Protein AF-A0A971XJY1-F1 (afdb_monomer_lite)

Sequence (310 aa):
MDKIIRFISSYRATILLLLIYAAGLATATFVEKRMGTEAAKMLIYYSPLFLFLQLLMVLNFLIILVRNNYLKRGKWALISVHAALIVILAGAMTTYLFGKEGQVHIREGEMSDQMVMHTSRGTRAETLPFRLELIDFRLNRYPGSQSPSSYESDLRVHVDGEVREAMIFMNNVLDVKGYRFFQASYDQDELGTILSVNKDVAGRTITYSGYLLLMIGFLLMFITPGSRFRKLIRQLRETRADAQKIAAVLVLTVLPLYSVAQQMGGLSVIEAVQQNRIPEAHAARFGALPVQFRGRMMPMNTFSSEILRK

Foldseek 3Di:
DVVVLVCLLDVVVLVVLVVVLVVLVVVLVVCCVPPNNQRSCPPGVPDPVNVVSVVSNLVNVVSNCVVVVCVVVVVQLVCLQVVLVVLLVVLVVLCVVPKFKFKDKAFAQDKDQWTWGQDPVGIDIDGHQKIKHFHAKDFDDAPQFPHTPWIKTWIWIGHPNDTDIDMAIVPGWDADPQKIWHFDDADPVRRMTMIIIMRRPRSVVSNVVSVVSNVVSVVVLVVDPPRVVVVVVVVVVVVVVVVVVVVVVVCVVCVVVVVVVVVVDDDDVVVVCVVPPDPPVVVVVQQQDWDADPRHTDGVVVVVVVVVVD

Radius of gyration: 29.5 Å; chains: 1; bounding box: 67×43×90 Å

Secondary structure (DSSP, 8-state):
-HHHHHHHTSHHHHHHHHHHHHHHHHHHHHHHHHH-HHHHIIIIIT-HHHHHHHHHHHHHHHHHHHHTTTTTTT-HHHHHHHHHHHHHHHHHHHHHHH-EEEEEEEEBT-EEEEEEEEETTEEEEEEEEEEEEEEEEEEEE-TTSS-EEEEEEEEEEEETTEEEEEEEBTTB-EEETTEEEEEEEE-TTSSEEEEEEEE-HHHHHHHHHHHHHHHHHHHHHHHSTT-HHHHHHHHHHHHHHHHHHHHHHHHHHHHHHHHHHTTS---SHHHHHHHTPPPHHHHHHHHTSEEEETTEEEEHHHHHHHHHT-

Structure (mmCIF, N/CA/C/O backbone):
data_AF-A0A971XJY1-F1
#
_entry.id   AF-A0A971XJY1-F1
#
loop_
_atom_site.group_PDB
_atom_site.id
_atom_site.type_symbol
_atom_site.label_atom_id
_atom_site.label_alt_id
_atom_site.label_comp_id
_atom_site.label_asym_id
_atom_site.label_entity_id
_atom_site.label_seq_id
_atom_site.pdbx_PDB_ins_code
_atom_site.Cartn_x
_atom_site.Cartn_y
_atom_site.Cartn_z
_atom_site.occupancy
_atom_site.B_iso_or_equiv
_atom_site.auth_seq_id
_atom_site.auth_comp_id
_atom_site.auth_asym_id
_atom_site.auth_atom_id
_atom_site.pdbx_PDB_model_num
ATOM 1 N N . MET A 1 1 ? -33.051 -23.505 9.310 1.00 59.62 1 MET A N 1
ATOM 2 C CA . MET A 1 1 ? -32.464 -22.263 8.751 1.00 59.62 1 MET A CA 1
ATOM 3 C C . MET A 1 1 ? -32.215 -21.188 9.810 1.00 59.62 1 MET A C 1
ATOM 5 O O . MET A 1 1 ? -31.123 -20.631 9.830 1.00 59.62 1 MET A O 1
ATOM 9 N N . ASP A 1 2 ? -33.134 -20.956 10.751 1.00 75.00 2 ASP A N 1
ATOM 10 C CA . ASP A 1 2 ? -33.030 -19.845 11.719 1.00 75.00 2 ASP A CA 1
ATOM 11 C C . ASP A 1 2 ? -31.792 -19.848 12.621 1.00 75.00 2 ASP A C 1
ATOM 13 O O . ASP A 1 2 ? -31.239 -18.788 12.911 1.00 75.00 2 ASP A O 1
ATOM 17 N N . LYS A 1 3 ? -31.314 -21.022 13.057 1.00 78.38 3 LYS A N 1
ATOM 18 C CA . LYS A 1 3 ? -30.099 -21.121 13.888 1.00 78.38 3 LYS A CA 1
ATOM 19 C C . LYS A 1 3 ? -28.839 -20.688 13.131 1.00 78.38 3 LYS A C 1
ATOM 21 O O . LYS A 1 3 ? -28.009 -19.986 13.701 1.00 78.38 3 LYS A O 1
ATOM 26 N N . ILE A 1 4 ? -28.727 -21.054 11.852 1.00 76.12 4 ILE A N 1
ATOM 27 C CA . ILE A 1 4 ? -27.577 -20.716 10.999 1.00 76.12 4 ILE A CA 1
ATOM 28 C C . ILE A 1 4 ? -27.573 -19.214 10.712 1.00 76.12 4 ILE A C 1
ATOM 30 O O . ILE A 1 4 ? -26.569 -18.547 10.941 1.00 76.12 4 ILE A O 1
ATOM 34 N N . ILE A 1 5 ? -28.721 -18.655 10.321 1.00 76.31 5 ILE A N 1
ATOM 35 C CA . ILE A 1 5 ? -28.864 -17.212 10.079 1.00 76.31 5 ILE A CA 1
ATOM 36 C C . ILE A 1 5 ? -28.587 -16.419 11.366 1.00 76.31 5 ILE A C 1
ATOM 38 O O . ILE A 1 5 ? -27.890 -15.403 11.336 1.00 76.31 5 ILE A O 1
ATOM 42 N N . ARG A 1 6 ? -29.059 -16.894 12.528 1.00 80.88 6 ARG A N 1
ATOM 43 C CA . ARG A 1 6 ? -28.748 -16.277 13.830 1.00 80.88 6 ARG A CA 1
ATOM 44 C C . ARG A 1 6 ? -27.264 -16.335 14.179 1.00 80.88 6 ARG A C 1
ATOM 46 O O . ARG A 1 6 ? -26.766 -15.367 14.746 1.00 80.88 6 ARG A O 1
ATOM 53 N N . PHE A 1 7 ? -26.577 -17.431 13.863 1.00 82.44 7 PHE A N 1
ATOM 54 C CA . PHE A 1 7 ? -25.142 -17.562 14.105 1.00 82.44 7 PHE A CA 1
ATOM 55 C C . PHE A 1 7 ? -24.340 -16.625 13.197 1.00 82.44 7 PHE A C 1
ATOM 57 O O . PHE A 1 7 ? -23.565 -15.817 13.707 1.00 82.44 7 PHE A O 1
ATOM 64 N N . ILE A 1 8 ? -24.601 -16.654 11.885 1.00 80.94 8 ILE A N 1
ATOM 65 C CA . ILE A 1 8 ? -23.938 -15.805 10.880 1.00 80.94 8 ILE A CA 1
ATOM 66 C C . ILE A 1 8 ? -24.159 -14.315 11.167 1.00 80.94 8 ILE A C 1
ATOM 68 O O . ILE A 1 8 ? -23.296 -13.506 10.863 1.00 80.94 8 ILE A O 1
ATOM 72 N N . SER A 1 9 ? -25.269 -13.936 11.803 1.00 83.81 9 SER A N 1
ATOM 73 C CA . SER A 1 9 ? -25.575 -12.546 12.180 1.00 83.81 9 SER A CA 1
ATOM 74 C C . SER A 1 9 ? -25.166 -12.166 13.611 1.00 83.81 9 SER A C 1
ATOM 76 O O . SER A 1 9 ? -25.699 -11.208 14.176 1.00 83.81 9 SER A O 1
ATOM 78 N N . SER A 1 10 ? -24.252 -12.921 14.228 1.00 90.19 10 SER A N 1
ATOM 79 C CA . SER A 1 10 ? -23.791 -12.686 15.601 1.00 90.19 10 SER A CA 1
ATOM 80 C C . SER A 1 10 ? -22.387 -12.077 15.663 1.00 90.19 10 SER A C 1
ATOM 82 O O . SER A 1 10 ? -21.540 -12.344 14.813 1.00 90.19 10 SER A O 1
ATOM 84 N N . TYR A 1 11 ? -22.101 -11.338 16.742 1.00 90.25 11 TYR A N 1
ATOM 85 C CA . TYR A 1 11 ? -20.746 -10.847 17.036 1.00 90.25 11 TYR A CA 1
ATOM 86 C C . TYR A 1 11 ? -19.740 -11.976 17.303 1.00 90.25 11 TYR A C 1
ATOM 88 O O . TYR A 1 11 ? -18.545 -11.796 17.098 1.00 90.25 11 TYR A O 1
ATOM 96 N N . ARG A 1 12 ? -20.210 -13.154 17.745 1.00 92.62 12 ARG A N 1
ATOM 97 C CA . ARG A 1 12 ? -19.353 -14.340 17.915 1.00 92.62 12 ARG A CA 1
ATOM 98 C C . ARG A 1 12 ? -18.824 -14.818 16.565 1.00 92.62 12 ARG A C 1
ATOM 100 O O . ARG A 1 12 ? -17.636 -15.096 16.451 1.00 92.62 12 ARG A O 1
ATOM 107 N N . ALA A 1 13 ? -19.686 -14.846 15.546 1.00 93.56 13 ALA A N 1
ATOM 108 C CA . ALA A 1 13 ? -19.265 -15.134 14.181 1.00 93.56 13 ALA A CA 1
ATOM 109 C C . ALA A 1 13 ? -18.298 -14.067 13.655 1.00 93.56 13 ALA A C 1
ATOM 111 O O . ALA A 1 13 ? -17.301 -14.428 13.044 1.00 93.56 13 ALA A O 1
ATOM 112 N N . THR A 1 14 ? -18.518 -12.781 13.958 1.00 93.62 14 THR A N 1
ATOM 113 C CA . THR A 1 14 ? -17.567 -11.714 13.598 1.00 93.62 14 THR A CA 1
ATOM 114 C C . THR A 1 14 ? -16.169 -11.983 14.159 1.00 93.62 14 THR A C 1
ATOM 116 O O . THR A 1 14 ? -15.198 -11.947 13.412 1.00 93.62 14 THR A O 1
ATOM 119 N N . ILE A 1 15 ? -16.055 -12.294 15.456 1.00 95.44 15 ILE A N 1
ATOM 120 C CA . ILE A 1 15 ? -14.761 -12.585 16.097 1.00 95.44 15 ILE A CA 1
ATOM 121 C C . ILE A 1 15 ? -14.104 -13.813 15.462 1.00 95.44 15 ILE A C 1
ATOM 123 O O . ILE A 1 15 ? -12.917 -13.775 15.156 1.00 95.44 15 ILE A O 1
ATOM 127 N N . LEU A 1 16 ? -14.870 -14.882 15.226 1.00 96.38 16 LEU A N 1
ATOM 128 C CA . LEU A 1 16 ? -14.355 -16.090 14.587 1.00 96.38 16 LEU A CA 1
ATOM 129 C C . LEU A 1 16 ? -13.802 -15.796 13.184 1.00 96.38 16 LEU A C 1
ATOM 131 O O . LEU A 1 16 ? -12.677 -16.182 12.881 1.00 96.38 16 LEU A O 1
ATOM 135 N N . LEU A 1 17 ? -14.566 -15.083 12.350 1.00 95.94 17 LEU A N 1
ATOM 136 C CA . LEU A 1 17 ? -14.138 -14.708 11.000 1.00 95.94 17 LEU A CA 1
ATOM 137 C C . LEU A 1 17 ? -12.877 -13.834 11.033 1.00 95.94 17 LEU A C 1
ATOM 139 O O . LEU A 1 17 ? -11.962 -14.071 10.251 1.00 95.94 17 LEU A O 1
ATOM 143 N N . LEU A 1 18 ? -12.792 -12.881 11.968 1.00 95.88 18 LEU A N 1
ATOM 144 C CA . LEU A 1 18 ? -11.608 -12.034 12.147 1.00 95.88 18 LEU A CA 1
ATOM 145 C C . LEU A 1 18 ? -10.371 -12.832 12.573 1.00 95.88 18 LEU A C 1
ATOM 147 O O . LEU A 1 18 ? -9.282 -12.551 12.084 1.00 95.88 18 LEU A O 1
ATOM 151 N N . LEU A 1 19 ? -10.519 -13.830 13.450 1.00 97.75 19 LEU A N 1
ATOM 152 C CA . LEU A 1 19 ? -9.407 -14.695 13.857 1.00 97.75 19 LEU A CA 1
ATOM 153 C C . LEU A 1 19 ? -8.903 -15.553 12.693 1.00 97.75 19 LEU A C 1
ATOM 155 O O . LEU A 1 19 ? -7.695 -15.654 12.492 1.00 97.75 19 LEU A O 1
ATOM 159 N N . ILE A 1 20 ? -9.815 -16.120 11.898 1.00 97.56 20 ILE A N 1
ATOM 160 C CA . ILE A 1 20 ? -9.455 -16.874 10.689 1.00 97.56 20 ILE A CA 1
ATOM 161 C C . ILE A 1 20 ? -8.757 -15.948 9.684 1.00 97.56 20 ILE A C 1
ATOM 163 O O . ILE A 1 20 ? -7.734 -16.318 9.111 1.00 97.56 20 ILE A O 1
ATOM 167 N N . TYR A 1 21 ? -9.266 -14.727 9.507 1.00 96.44 21 TYR A N 1
ATOM 168 C CA . TYR A 1 21 ? -8.669 -13.735 8.616 1.00 96.44 21 TYR A CA 1
ATOM 169 C C . TYR A 1 21 ? -7.258 -13.339 9.066 1.00 96.44 21 TYR A C 1
ATOM 171 O O . TYR A 1 21 ? -6.329 -13.352 8.261 1.00 96.44 21 TYR A O 1
ATOM 179 N N . ALA A 1 22 ? -7.071 -13.063 10.360 1.00 97.50 22 ALA A N 1
ATOM 180 C CA . ALA A 1 22 ? -5.770 -12.744 10.941 1.00 97.50 22 ALA A CA 1
ATOM 181 C C . ALA A 1 22 ? -4.772 -13.905 10.806 1.00 97.50 22 ALA A C 1
ATOM 183 O O . ALA A 1 22 ? -3.613 -13.671 10.470 1.00 97.50 22 ALA A O 1
ATOM 184 N N . ALA A 1 23 ? -5.217 -15.151 11.008 1.00 97.38 23 ALA A N 1
ATOM 185 C CA . ALA A 1 23 ? -4.389 -16.331 10.776 1.00 97.38 23 ALA A CA 1
ATOM 186 C C . ALA A 1 23 ? -3.963 -16.436 9.302 1.00 97.38 23 ALA A C 1
ATOM 188 O O . ALA A 1 23 ? -2.783 -16.632 9.029 1.00 97.38 23 ALA A O 1
ATOM 189 N N . GLY A 1 24 ? -4.889 -16.216 8.361 1.00 96.44 24 GLY A N 1
ATOM 190 C CA . GLY A 1 24 ? -4.589 -16.191 6.928 1.00 96.44 24 GLY A CA 1
ATOM 191 C C . GLY A 1 24 ? -3.565 -15.117 6.547 1.00 96.44 24 GLY A C 1
ATOM 192 O O . GLY A 1 24 ? -2.620 -15.409 5.818 1.00 96.44 24 GLY A O 1
ATOM 193 N N . LEU A 1 25 ? -3.696 -13.900 7.091 1.00 96.25 25 LEU A N 1
ATOM 194 C CA . LEU A 1 25 ? -2.713 -12.826 6.899 1.00 96.25 25 LEU A CA 1
ATOM 195 C C . LEU A 1 25 ? -1.340 -13.191 7.473 1.00 96.25 25 LEU A C 1
ATOM 197 O O . LEU A 1 25 ? -0.328 -12.989 6.807 1.00 96.25 25 LEU A O 1
ATOM 201 N N . ALA A 1 26 ? -1.294 -13.770 8.676 1.00 96.75 26 ALA A N 1
ATOM 202 C CA . ALA A 1 26 ? -0.041 -14.216 9.276 1.00 96.75 26 ALA A CA 1
ATOM 203 C C . ALA A 1 26 ? 0.638 -15.285 8.407 1.00 96.75 26 ALA A C 1
ATOM 205 O O . ALA A 1 26 ? 1.834 -15.190 8.130 1.00 96.75 26 ALA A O 1
ATOM 206 N N . THR A 1 27 ? -0.122 -16.270 7.915 1.00 96.25 27 THR A N 1
ATOM 207 C CA . THR A 1 27 ? 0.387 -17.266 6.963 1.00 96.25 27 THR A CA 1
ATOM 208 C C . THR A 1 27 ? 0.904 -16.602 5.687 1.00 96.25 27 THR A C 1
ATOM 210 O O . THR A 1 27 ? 1.982 -16.973 5.224 1.00 96.25 27 THR A O 1
ATOM 213 N N . ALA A 1 28 ? 0.211 -15.589 5.157 1.00 95.44 28 ALA A N 1
ATOM 214 C CA . ALA A 1 28 ? 0.653 -14.850 3.973 1.00 95.44 28 ALA A CA 1
ATOM 215 C C . ALA A 1 28 ? 2.010 -14.183 4.182 1.00 95.44 28 ALA A C 1
ATOM 217 O O . ALA A 1 28 ? 2.881 -14.316 3.328 1.00 95.44 28 ALA A O 1
ATOM 218 N N . THR A 1 29 ? 2.240 -13.571 5.345 1.00 96.25 29 THR A N 1
ATOM 219 C CA . THR A 1 29 ? 3.543 -12.989 5.695 1.00 96.25 29 THR A CA 1
ATOM 220 C C . THR A 1 29 ? 4.661 -14.038 5.716 1.00 96.25 29 THR A C 1
ATOM 222 O O . THR A 1 29 ? 5.769 -13.782 5.242 1.00 96.25 29 THR A O 1
ATOM 225 N N . PHE A 1 30 ? 4.398 -15.243 6.236 1.00 96.69 30 PHE A N 1
ATOM 226 C CA . PHE A 1 30 ? 5.394 -16.322 6.228 1.00 96.69 30 PHE A CA 1
ATOM 227 C C . PHE A 1 30 ? 5.666 -16.868 4.825 1.00 96.69 30 PHE A C 1
ATOM 229 O O . PHE A 1 30 ? 6.823 -17.149 4.503 1.00 96.69 30 PHE A O 1
ATOM 236 N N . VAL A 1 31 ? 4.624 -17.017 4.004 1.00 96.12 31 VAL A N 1
ATOM 237 C CA . VAL A 1 31 ? 4.751 -17.451 2.606 1.00 96.12 31 VAL A CA 1
ATOM 238 C C . VAL A 1 31 ? 5.534 -16.418 1.808 1.00 96.12 31 VAL A C 1
ATOM 240 O O . VAL A 1 31 ? 6.498 -16.786 1.148 1.00 96.12 31 VAL A O 1
ATOM 243 N N . GLU A 1 32 ? 5.204 -15.134 1.938 1.00 94.75 32 GLU A N 1
ATOM 244 C CA . GLU A 1 32 ? 5.911 -14.040 1.269 1.00 94.75 32 GLU A CA 1
ATOM 245 C C . GLU A 1 32 ? 7.401 -14.045 1.610 1.00 94.75 32 GLU A C 1
ATOM 247 O O . GLU A 1 32 ? 8.249 -14.010 0.721 1.00 94.75 32 GLU A O 1
ATOM 252 N N . LYS A 1 33 ? 7.734 -14.196 2.895 1.00 95.81 33 LYS A N 1
ATOM 253 C CA . LYS A 1 33 ? 9.127 -14.250 3.345 1.00 95.81 33 LYS A CA 1
ATOM 254 C C . LYS A 1 33 ? 9.912 -15.427 2.751 1.00 95.81 33 LYS A C 1
ATOM 256 O O . LYS A 1 33 ? 11.120 -15.306 2.570 1.00 95.81 33 LYS A O 1
ATOM 261 N N . ARG A 1 34 ? 9.273 -16.580 2.521 1.00 95.62 34 ARG A N 1
ATOM 262 C CA . ARG A 1 34 ? 9.952 -17.812 2.066 1.00 95.62 34 ARG A CA 1
ATOM 263 C C . ARG A 1 34 ? 9.922 -18.011 0.554 1.00 95.62 34 ARG A C 1
ATOM 265 O O . ARG A 1 34 ? 10.831 -18.633 0.021 1.00 95.62 34 ARG A O 1
ATOM 272 N N . MET A 1 35 ? 8.864 -17.552 -0.102 1.00 93.19 35 MET A N 1
ATOM 273 C CA . MET A 1 35 ? 8.536 -17.879 -1.494 1.00 93.19 35 MET A CA 1
ATOM 274 C C . MET A 1 35 ? 8.368 -16.632 -2.373 1.00 93.19 35 MET A C 1
ATOM 276 O O . MET A 1 35 ? 8.163 -16.762 -3.576 1.00 93.19 35 MET A O 1
ATOM 280 N N . GLY A 1 36 ? 8.459 -15.434 -1.792 1.00 88.62 36 GLY A N 1
ATOM 281 C CA . GLY A 1 36 ? 8.301 -14.163 -2.489 1.00 88.62 36 GLY A CA 1
ATOM 282 C C . GLY A 1 36 ? 6.858 -13.659 -2.536 1.00 88.62 36 GLY A C 1
ATOM 283 O O . GLY A 1 36 ? 5.890 -14.381 -2.274 1.00 88.62 36 GLY A O 1
ATOM 284 N N . THR A 1 37 ? 6.720 -12.383 -2.886 1.00 87.06 37 THR A N 1
ATOM 285 C CA . THR A 1 37 ? 5.441 -11.660 -2.912 1.00 87.06 37 THR A CA 1
ATOM 286 C C . THR A 1 37 ? 4.446 -12.265 -3.903 1.00 87.06 37 THR A C 1
ATOM 288 O O . THR A 1 37 ? 3.272 -12.426 -3.570 1.00 87.06 37 THR A O 1
ATOM 291 N N . GLU A 1 38 ? 4.907 -12.695 -5.079 1.00 85.25 38 GLU A N 1
ATOM 292 C CA . GLU A 1 38 ? 4.044 -13.315 -6.094 1.00 85.25 38 GLU A CA 1
ATOM 293 C C . GLU A 1 38 ? 3.426 -14.635 -5.608 1.00 85.25 38 GLU A C 1
ATOM 295 O O . GLU A 1 38 ? 2.232 -14.878 -5.798 1.00 85.25 38 GLU A O 1
ATOM 300 N N . ALA A 1 39 ? 4.188 -15.457 -4.880 1.00 88.62 39 ALA A N 1
ATOM 301 C CA . ALA A 1 39 ? 3.662 -16.683 -4.287 1.00 88.62 39 ALA A CA 1
ATOM 302 C C . ALA A 1 39 ? 2.598 -16.392 -3.215 1.00 88.62 39 ALA A C 1
ATOM 304 O O . ALA A 1 39 ? 1.563 -17.058 -3.179 1.00 88.62 39 ALA A O 1
ATOM 305 N N . ALA A 1 40 ? 2.806 -15.381 -2.367 1.00 92.56 40 ALA A N 1
ATOM 306 C CA . ALA A 1 40 ? 1.831 -14.996 -1.346 1.00 92.56 40 ALA A CA 1
ATOM 307 C C . ALA A 1 40 ? 0.527 -14.450 -1.951 1.00 92.56 40 ALA A C 1
ATOM 309 O O . ALA A 1 40 ? -0.564 -14.825 -1.502 1.00 92.56 40 ALA A O 1
ATOM 310 N N . LYS A 1 41 ? 0.631 -13.623 -3.006 1.00 89.00 41 LYS A N 1
ATOM 311 C CA . LYS A 1 41 ? -0.512 -13.169 -3.817 1.00 89.00 41 LYS A CA 1
ATOM 312 C C . LYS A 1 41 ? -1.311 -14.360 -4.334 1.00 89.00 41 LYS A C 1
ATOM 314 O O . LYS A 1 41 ? -2.508 -14.461 -4.076 1.00 89.00 41 LYS A O 1
ATOM 319 N N . MET A 1 42 ? -0.632 -15.293 -4.989 1.00 87.12 42 MET A N 1
ATOM 320 C CA . MET A 1 42 ? -1.254 -16.433 -5.652 1.00 87.12 42 MET A CA 1
ATOM 321 C C . MET A 1 42 ? -1.878 -17.458 -4.703 1.00 87.12 42 MET A C 1
ATOM 323 O O . MET A 1 42 ? -2.992 -17.921 -4.945 1.00 87.12 42 MET A O 1
ATOM 327 N N . LEU A 1 43 ? -1.173 -17.825 -3.634 1.00 91.31 43 LEU A N 1
ATOM 328 C CA . LEU A 1 43 ? -1.597 -18.903 -2.741 1.00 91.31 43 LEU A CA 1
ATOM 329 C C . LEU A 1 43 ? -2.649 -18.455 -1.727 1.00 91.31 43 LEU A C 1
ATOM 331 O O . LEU A 1 43 ? -3.476 -19.268 -1.311 1.00 91.31 43 LEU A O 1
ATOM 335 N N . ILE A 1 44 ? -2.609 -17.187 -1.303 1.00 94.25 44 ILE A N 1
ATOM 336 C CA . ILE A 1 44 ? -3.439 -16.703 -0.197 1.00 94.25 44 ILE A CA 1
ATOM 337 C C . ILE A 1 44 ? -4.310 -15.535 -0.634 1.00 94.25 44 ILE A C 1
ATOM 339 O O . ILE A 1 44 ? -5.527 -15.694 -0.652 1.00 94.25 44 ILE A O 1
ATOM 343 N N . TYR A 1 45 ? -3.739 -14.390 -1.018 1.00 91.88 45 TYR A N 1
ATOM 344 C CA . TYR A 1 45 ? -4.541 -13.176 -1.234 1.00 91.88 45 TYR A CA 1
ATOM 345 C C . TYR A 1 45 ? -5.576 -13.315 -2.361 1.00 91.88 45 TYR A C 1
ATOM 347 O O . TYR A 1 45 ? -6.692 -12.817 -2.229 1.00 91.88 45 TYR A O 1
ATOM 355 N N . TYR A 1 46 ? -5.234 -14.028 -3.435 1.00 90.94 46 TYR A N 1
ATOM 356 C CA . TYR A 1 46 ? -6.109 -14.282 -4.584 1.00 90.94 46 TYR A CA 1
ATOM 357 C C . TYR A 1 46 ? -6.782 -15.658 -4.547 1.00 90.94 46 TYR A C 1
ATOM 359 O O . TYR A 1 46 ? -7.444 -16.054 -5.507 1.00 90.94 46 TYR A O 1
ATOM 367 N N . SER A 1 47 ? -6.644 -16.391 -3.439 1.00 93.06 47 SER A N 1
ATOM 368 C CA . SER A 1 47 ? -7.332 -17.666 -3.260 1.00 93.06 47 SER A CA 1
ATOM 369 C C . SER A 1 47 ? -8.847 -17.447 -3.169 1.00 93.06 47 SER A C 1
ATOM 371 O O . SER A 1 47 ? -9.291 -16.603 -2.380 1.00 93.06 47 SER A O 1
ATOM 373 N N . PRO A 1 48 ? -9.672 -18.248 -3.873 1.00 94.06 48 PRO A N 1
ATOM 374 C CA . PRO A 1 48 ? -11.127 -18.180 -3.755 1.00 94.06 48 PRO A CA 1
ATOM 375 C C . PRO A 1 48 ? -11.621 -18.301 -2.310 1.00 94.06 48 PRO A C 1
ATOM 377 O O . PRO A 1 48 ? -12.606 -17.667 -1.945 1.00 94.06 48 PRO A O 1
ATOM 380 N N . LEU A 1 49 ? -10.919 -19.067 -1.465 1.00 94.94 49 LEU A N 1
ATOM 381 C CA . LEU A 1 49 ? -11.257 -19.214 -0.047 1.00 94.94 49 LEU A CA 1
ATOM 382 C C . LEU A 1 49 ? -11.040 -17.916 0.735 1.00 94.94 49 LEU A C 1
ATOM 384 O O . LEU A 1 49 ? -11.862 -17.563 1.580 1.00 94.94 49 LEU A O 1
ATOM 388 N N . PHE A 1 50 ? -9.954 -17.195 0.453 1.00 95.06 50 PHE A N 1
ATOM 389 C CA . PHE A 1 50 ? -9.641 -15.941 1.132 1.00 95.06 50 PHE A CA 1
ATOM 390 C C . PHE A 1 50 ? -10.589 -14.819 0.692 1.00 95.06 50 PHE A C 1
ATOM 392 O O . PHE A 1 50 ? -11.119 -14.089 1.532 1.00 95.06 50 PHE A O 1
ATOM 399 N N . LEU A 1 51 ? -10.899 -14.750 -0.607 1.00 94.56 51 LEU A N 1
ATOM 400 C CA . LEU A 1 51 ? -11.917 -13.841 -1.141 1.00 94.56 51 LEU A CA 1
ATOM 401 C C . LEU A 1 51 ? -13.309 -14.160 -0.574 1.00 94.56 51 LEU A C 1
ATOM 403 O O . LEU A 1 51 ? -14.048 -13.257 -0.177 1.00 94.56 51 LEU A O 1
ATOM 407 N N . PHE A 1 52 ? -13.661 -15.444 -0.466 1.00 95.94 52 PHE A N 1
ATOM 408 C CA . PHE A 1 52 ? -14.916 -15.871 0.149 1.00 95.94 52 PHE A CA 1
ATOM 409 C C . PHE A 1 52 ? -14.982 -15.503 1.636 1.00 95.94 52 PHE A C 1
ATOM 411 O O . PHE A 1 52 ? -16.011 -15.024 2.106 1.00 95.94 52 PHE A O 1
ATOM 418 N N . LEU A 1 53 ? -13.881 -15.645 2.378 1.00 96.19 53 LEU A N 1
ATOM 419 C CA . LEU A 1 53 ? -13.791 -15.210 3.771 1.00 96.19 53 LEU A CA 1
ATOM 420 C C . LEU A 1 53 ? -14.029 -13.697 3.917 1.00 96.19 53 LEU A C 1
ATOM 422 O O . LEU A 1 53 ? -14.795 -13.280 4.788 1.00 96.19 53 LEU A O 1
ATOM 426 N N . GLN A 1 54 ? -13.427 -12.875 3.051 1.00 95.69 54 GLN A N 1
ATOM 427 C CA . GLN A 1 54 ? -13.673 -11.429 3.026 1.00 95.69 54 GLN A CA 1
ATOM 428 C C . GLN A 1 54 ? -15.144 -11.112 2.722 1.00 95.69 54 GLN A C 1
ATOM 430 O O . GLN A 1 54 ? -15.752 -10.298 3.421 1.00 95.69 54 GLN A O 1
ATOM 435 N N . LEU A 1 55 ? -15.747 -11.802 1.748 1.00 95.31 55 LEU A N 1
ATOM 436 C CA . LEU A 1 55 ? -17.172 -11.674 1.437 1.00 95.31 55 LEU A CA 1
ATOM 437 C C . LEU A 1 55 ? -18.050 -12.021 2.649 1.00 95.31 55 LEU A C 1
ATOM 439 O O . LEU A 1 55 ? -18.968 -11.269 2.977 1.00 95.31 55 LEU A O 1
ATOM 443 N N . LEU A 1 56 ? -17.752 -13.117 3.355 1.00 95.00 56 LEU A N 1
ATOM 444 C CA . LEU A 1 56 ? -18.472 -13.503 4.571 1.00 95.00 56 LEU A CA 1
ATOM 445 C C . LEU A 1 56 ? -18.383 -12.428 5.660 1.00 95.00 56 LEU A C 1
ATOM 447 O O . LEU A 1 56 ? -19.383 -12.172 6.331 1.00 95.00 56 LEU A O 1
ATOM 451 N N . MET A 1 57 ? -17.231 -11.770 5.824 1.00 94.56 57 MET A N 1
ATOM 452 C CA . MET A 1 57 ? -17.094 -10.656 6.769 1.00 94.56 57 MET A CA 1
ATOM 453 C C . MET A 1 57 ? -17.948 -9.449 6.372 1.00 94.56 57 MET A C 1
ATOM 455 O O . MET A 1 57 ? -18.630 -8.880 7.229 1.00 94.56 57 MET A O 1
ATOM 459 N N . VAL A 1 58 ? -17.969 -9.084 5.085 1.00 95.31 58 VAL A N 1
ATOM 460 C CA . VAL A 1 58 ? -18.827 -7.997 4.585 1.00 95.31 58 VAL A CA 1
ATOM 461 C C . VAL A 1 58 ? -20.302 -8.324 4.823 1.00 95.31 58 VAL A C 1
ATOM 463 O O . VAL A 1 58 ? -21.030 -7.507 5.388 1.00 95.31 58 VAL A O 1
ATOM 466 N N . LEU A 1 59 ? -20.745 -9.534 4.471 1.00 94.12 59 LEU A N 1
ATOM 467 C CA . LEU A 1 59 ? -22.127 -9.975 4.683 1.00 94.12 59 LEU A CA 1
ATOM 468 C C . LEU A 1 59 ? -22.500 -10.004 6.171 1.00 94.12 59 LEU A C 1
ATOM 470 O O . LEU A 1 59 ? -23.561 -9.502 6.546 1.00 94.12 59 LEU A O 1
ATOM 474 N N . ASN A 1 60 ? -21.623 -10.531 7.031 1.00 94.12 60 ASN A N 1
ATOM 475 C CA . ASN A 1 60 ? -21.806 -10.516 8.483 1.00 94.12 60 ASN A CA 1
ATOM 476 C C . ASN A 1 60 ? -22.033 -9.085 8.997 1.00 94.12 60 ASN A C 1
ATOM 478 O O . ASN A 1 60 ? -23.006 -8.840 9.717 1.00 94.12 60 ASN A O 1
ATOM 482 N N . PHE A 1 61 ? -21.196 -8.131 8.580 1.00 92.31 61 PHE A N 1
ATOM 483 C CA . PHE A 1 61 ? -21.344 -6.730 8.964 1.00 92.31 61 PHE A CA 1
ATOM 484 C C . PHE A 1 61 ? -22.657 -6.113 8.457 1.00 92.31 61 PHE A C 1
ATOM 486 O O . PHE A 1 61 ? -23.375 -5.492 9.244 1.00 92.31 61 PHE A O 1
ATOM 493 N N . LEU A 1 62 ? -23.006 -6.304 7.179 1.00 92.56 62 LEU A N 1
ATOM 494 C CA . LEU A 1 62 ? -24.232 -5.751 6.591 1.00 92.56 62 LEU A CA 1
ATOM 495 C C . LEU A 1 62 ? -25.486 -6.253 7.318 1.00 92.56 62 LEU A C 1
ATOM 497 O O . LEU A 1 62 ? -26.371 -5.462 7.655 1.00 92.56 62 LEU A O 1
ATOM 501 N N . ILE A 1 63 ? -25.538 -7.548 7.641 1.00 91.62 63 ILE A N 1
ATOM 502 C CA . ILE A 1 63 ? -26.665 -8.127 8.378 1.00 91.62 63 ILE A CA 1
ATOM 503 C C . ILE A 1 63 ? -26.746 -7.546 9.798 1.00 91.62 63 ILE A C 1
ATOM 505 O O . ILE A 1 63 ? -27.834 -7.182 10.248 1.00 91.62 63 ILE A O 1
ATOM 509 N N . ILE A 1 64 ? -25.617 -7.416 10.507 1.00 90.69 64 ILE A N 1
ATOM 510 C CA . ILE A 1 64 ? -25.567 -6.803 11.848 1.00 90.69 64 ILE A CA 1
ATOM 511 C C . ILE A 1 64 ? -26.040 -5.344 11.800 1.00 90.69 64 ILE A C 1
ATOM 513 O O . ILE A 1 64 ? -26.783 -4.903 12.683 1.00 90.69 64 ILE A O 1
ATOM 517 N N . LEU A 1 65 ? -25.636 -4.600 10.770 1.00 90.50 65 LEU A N 1
ATOM 518 C CA . LEU A 1 65 ? -25.990 -3.199 10.575 1.00 90.50 65 LEU A CA 1
ATOM 519 C C . LEU A 1 65 ? -27.502 -3.001 10.407 1.00 90.50 65 LEU A C 1
ATOM 521 O O . LEU A 1 65 ? -28.076 -2.134 11.077 1.00 90.50 65 LEU A O 1
ATOM 525 N N . VAL A 1 66 ? -28.146 -3.836 9.585 1.00 89.62 66 VAL A N 1
ATOM 526 C CA . VAL A 1 66 ? -29.602 -3.812 9.375 1.00 89.62 66 VAL A CA 1
ATOM 527 C C . VAL A 1 66 ? -30.341 -4.296 10.624 1.00 89.62 66 VAL A C 1
ATOM 529 O O . VAL A 1 66 ? -31.206 -3.590 11.142 1.00 89.62 66 VAL A O 1
ATOM 532 N N . ARG A 1 67 ? -29.962 -5.458 11.174 1.00 88.06 67 ARG A N 1
ATOM 533 C CA . ARG A 1 67 ? -30.644 -6.091 12.318 1.00 88.06 67 ARG A CA 1
ATOM 534 C C . ARG A 1 67 ? -30.653 -5.212 13.568 1.00 88.06 67 ARG A C 1
ATOM 536 O O . ARG A 1 67 ? -31.643 -5.180 14.294 1.00 88.06 67 ARG A O 1
ATOM 543 N N . ASN A 1 68 ? -29.568 -4.480 13.813 1.00 86.44 68 ASN A N 1
ATOM 544 C CA . ASN A 1 68 ? -29.451 -3.597 14.973 1.00 86.44 68 ASN A CA 1
ATOM 545 C C . ASN A 1 68 ? -29.929 -2.163 14.710 1.00 86.44 68 ASN A C 1
ATOM 547 O O . ASN A 1 68 ? -29.805 -1.315 15.600 1.00 86.44 68 ASN A O 1
ATOM 551 N N . ASN A 1 69 ? -30.480 -1.889 13.520 1.00 87.25 69 ASN A N 1
ATOM 552 C CA . ASN A 1 69 ? -30.987 -0.581 13.112 1.00 87.25 69 ASN A CA 1
ATOM 553 C C . ASN A 1 69 ? -29.970 0.549 13.361 1.00 87.25 69 ASN A C 1
ATOM 555 O O . ASN A 1 69 ? -30.328 1.622 13.856 1.00 87.25 69 ASN A O 1
ATOM 559 N N . TYR A 1 70 ? -28.685 0.321 13.058 1.00 87.06 70 TYR A N 1
ATOM 560 C CA . TYR A 1 70 ? -27.642 1.306 13.368 1.00 87.06 70 TYR A CA 1
ATOM 561 C C . TYR A 1 70 ? -27.833 2.639 12.640 1.00 87.06 70 TYR A C 1
ATOM 563 O O . TYR A 1 70 ? -27.488 3.676 13.212 1.00 87.06 70 TYR A O 1
ATOM 571 N N . LEU A 1 71 ? -28.447 2.618 11.449 1.00 85.62 71 LEU A N 1
ATOM 572 C CA . LEU A 1 71 ? -28.839 3.824 10.715 1.00 85.62 71 LEU A CA 1
ATOM 573 C C . LEU A 1 71 ? -29.842 4.653 11.529 1.00 85.62 71 LEU A C 1
ATOM 575 O O . LEU A 1 71 ? -29.600 5.825 11.798 1.00 85.62 71 LEU A O 1
ATOM 579 N N . LYS A 1 72 ? -30.919 4.025 12.022 1.00 86.94 72 LYS A N 1
ATOM 580 C CA . LYS A 1 72 ? -31.945 4.704 12.837 1.00 86.94 72 LYS A CA 1
ATOM 581 C C . LYS A 1 72 ? -31.403 5.185 14.186 1.00 86.94 72 LYS A C 1
ATOM 583 O O . LYS A 1 72 ? -31.863 6.185 14.717 1.00 86.94 72 LYS A O 1
ATOM 588 N N . ARG A 1 73 ? -30.407 4.489 14.745 1.00 85.25 73 ARG A N 1
ATOM 589 C CA . ARG A 1 73 ? -29.748 4.851 16.015 1.00 85.25 73 ARG A CA 1
ATOM 590 C C . ARG A 1 73 ? -28.674 5.939 15.869 1.00 85.25 73 ARG A C 1
ATOM 592 O O . ARG A 1 73 ? -27.961 6.200 16.841 1.00 85.25 73 ARG A O 1
ATOM 599 N N . GLY A 1 74 ? -28.504 6.518 14.678 1.00 84.62 74 GLY A N 1
ATOM 600 C CA . GLY A 1 74 ? -27.568 7.616 14.429 1.00 84.62 74 GLY A CA 1
ATOM 601 C C . GLY A 1 74 ? -26.103 7.254 14.682 1.00 84.62 74 GLY A C 1
ATOM 602 O O . GLY A 1 74 ? -25.309 8.112 15.064 1.00 84.62 74 GLY A O 1
ATOM 603 N N . LYS A 1 75 ? -25.713 5.981 14.513 1.00 87.56 75 LYS A N 1
ATOM 604 C CA . LYS A 1 75 ? -24.327 5.517 14.725 1.00 87.56 75 LYS A CA 1
ATOM 605 C C . LYS A 1 75 ? -23.429 5.811 13.517 1.00 87.56 75 LYS A C 1
ATOM 607 O O . LYS A 1 75 ? -22.648 4.957 13.107 1.00 87.56 75 LYS A O 1
ATOM 612 N N . TRP A 1 76 ? -23.525 7.028 12.983 1.00 88.06 76 TRP A N 1
ATOM 613 C CA . TRP A 1 76 ? -22.894 7.451 11.732 1.00 88.06 76 TRP A CA 1
ATOM 614 C C . TRP A 1 76 ? -21.382 7.248 11.725 1.00 88.06 76 TRP A C 1
ATOM 616 O O . TRP A 1 76 ? -20.892 6.596 10.819 1.00 88.06 76 TRP A O 1
ATOM 626 N N . ALA A 1 77 ? -20.657 7.660 12.772 1.00 90.31 77 ALA A N 1
ATOM 627 C CA . ALA A 1 77 ? -19.206 7.441 12.839 1.00 90.31 77 ALA A CA 1
ATOM 628 C C . ALA A 1 77 ? -18.811 5.957 12.700 1.00 90.31 77 ALA A C 1
ATOM 630 O O . ALA A 1 77 ? -17.895 5.620 11.957 1.00 90.31 77 ALA A O 1
ATOM 631 N N . LEU A 1 78 ? -19.526 5.053 13.381 1.00 88.81 78 LEU A N 1
ATOM 632 C CA . LEU A 1 78 ? -19.256 3.615 13.299 1.00 88.81 78 LEU A CA 1
ATOM 633 C C . LEU A 1 78 ? -19.592 3.061 11.910 1.00 88.81 78 LEU A C 1
ATOM 635 O O . LEU A 1 78 ? -18.822 2.265 11.376 1.00 88.81 78 LEU A O 1
ATOM 639 N N . ILE A 1 79 ? -20.717 3.489 11.332 1.00 92.12 79 ILE A N 1
ATOM 640 C CA . ILE A 1 79 ? -21.134 3.088 9.985 1.00 92.12 79 ILE A CA 1
ATOM 641 C C . ILE A 1 79 ? -20.112 3.569 8.954 1.00 92.12 79 ILE A C 1
ATOM 643 O O . ILE A 1 79 ? -19.672 2.759 8.149 1.00 92.12 79 ILE A O 1
ATOM 647 N N . SER A 1 80 ? -19.685 4.833 9.013 1.00 93.75 80 SER A N 1
ATOM 648 C CA . SER A 1 80 ? -18.709 5.419 8.089 1.00 93.75 80 SER A CA 1
ATOM 649 C C . SER A 1 80 ? -17.383 4.664 8.100 1.00 93.75 80 SER A C 1
ATOM 651 O O . SER A 1 80 ? -16.873 4.340 7.034 1.00 93.75 80 SER A O 1
ATOM 653 N N . VAL A 1 81 ? -16.855 4.315 9.281 1.00 93.94 81 VAL A N 1
ATOM 654 C CA . VAL A 1 81 ? -15.598 3.549 9.392 1.00 93.94 81 VAL A CA 1
ATOM 655 C C . VAL A 1 81 ? -15.710 2.181 8.712 1.00 93.94 81 VAL A C 1
ATOM 657 O O . VAL A 1 81 ? -14.826 1.798 7.955 1.00 93.94 81 VAL A O 1
ATOM 660 N N . HIS A 1 82 ? -16.796 1.440 8.933 1.00 93.62 82 HIS A N 1
ATOM 661 C CA . HIS A 1 82 ? -16.941 0.107 8.337 1.00 93.62 82 HIS A CA 1
ATOM 662 C C . HIS A 1 82 ? -17.333 0.161 6.856 1.00 93.62 82 HIS A C 1
ATOM 664 O O . HIS A 1 82 ? -16.869 -0.660 6.070 1.00 93.62 82 HIS A O 1
ATOM 670 N N . ALA A 1 83 ? -18.143 1.144 6.455 1.00 95.25 83 ALA A N 1
ATOM 671 C CA . ALA A 1 83 ? -18.440 1.404 5.052 1.00 95.25 83 ALA A CA 1
ATOM 672 C C . ALA A 1 83 ? -17.154 1.723 4.279 1.00 95.25 83 ALA A C 1
ATOM 674 O O . ALA A 1 83 ? -16.961 1.199 3.188 1.00 95.25 83 ALA A O 1
ATOM 675 N N . ALA A 1 84 ? -16.235 2.492 4.872 1.00 97.62 84 ALA A N 1
ATOM 676 C CA . ALA A 1 84 ? -14.924 2.748 4.290 1.00 97.62 84 ALA A CA 1
ATOM 677 C C . ALA A 1 84 ? -14.118 1.463 4.060 1.00 97.62 84 ALA A C 1
ATOM 679 O O . ALA A 1 84 ? -13.559 1.291 2.983 1.00 97.62 84 ALA A O 1
ATOM 680 N N . LEU A 1 85 ? -14.111 0.528 5.019 1.00 96.38 85 LEU A N 1
ATOM 681 C CA . LEU A 1 85 ? -13.453 -0.775 4.846 1.00 96.38 85 LEU A CA 1
ATOM 682 C C . LEU A 1 85 ? -14.071 -1.589 3.699 1.00 96.38 85 LEU A C 1
ATOM 684 O O . LEU A 1 85 ? -13.340 -2.223 2.946 1.00 96.38 85 LEU A O 1
ATOM 688 N N . ILE A 1 86 ? -15.395 -1.536 3.523 1.00 97.00 86 ILE A N 1
ATOM 689 C CA . ILE A 1 86 ? -16.071 -2.184 2.388 1.00 97.00 86 ILE A CA 1
ATOM 690 C C . ILE A 1 86 ? -15.669 -1.526 1.066 1.00 97.00 86 ILE A C 1
ATOM 692 O O . ILE A 1 86 ? -15.386 -2.234 0.105 1.00 97.00 86 ILE A O 1
ATOM 696 N N . VAL A 1 87 ? -15.603 -0.192 1.011 1.00 98.06 87 VAL A N 1
ATOM 697 C CA . VAL A 1 87 ? -15.153 0.540 -0.185 1.00 98.06 87 VAL A CA 1
ATOM 698 C C . VAL A 1 87 ? -13.697 0.198 -0.518 1.00 98.06 87 VAL A C 1
ATOM 700 O O . VAL A 1 87 ? -13.388 -0.049 -1.677 1.00 98.06 87 VAL A O 1
ATOM 703 N N . ILE A 1 88 ? -12.815 0.106 0.483 1.00 97.94 88 ILE A N 1
ATOM 704 C CA . ILE A 1 88 ? -11.417 -0.318 0.302 1.00 97.94 88 ILE A CA 1
ATOM 705 C C . ILE A 1 88 ? -11.350 -1.747 -0.254 1.00 97.94 88 ILE A C 1
ATOM 707 O O . ILE A 1 88 ? -10.632 -1.988 -1.220 1.00 97.94 88 ILE A O 1
ATOM 711 N N . LEU A 1 89 ? -12.132 -2.684 0.296 1.00 96.06 89 LEU A N 1
ATOM 712 C CA . LEU A 1 89 ? -12.207 -4.056 -0.222 1.00 96.06 89 LEU A CA 1
ATOM 713 C C . LEU A 1 89 ? -12.767 -4.109 -1.651 1.00 96.06 89 LEU A C 1
ATOM 715 O O . LEU A 1 89 ? -12.273 -4.878 -2.470 1.00 96.06 89 LEU A O 1
ATOM 719 N N . ALA A 1 90 ? -13.763 -3.283 -1.976 1.00 97.00 90 ALA A N 1
ATOM 720 C CA . ALA A 1 90 ? -14.298 -3.175 -3.332 1.00 97.00 90 ALA A CA 1
ATOM 721 C C . ALA A 1 90 ? -13.263 -2.599 -4.313 1.00 97.00 90 ALA A C 1
ATOM 723 O O . ALA A 1 90 ? -13.161 -3.066 -5.448 1.00 97.00 90 ALA A O 1
ATOM 724 N N . GLY A 1 91 ? -12.459 -1.628 -3.869 1.00 97.44 91 GLY A N 1
ATOM 725 C CA . GLY A 1 91 ? -11.321 -1.108 -4.623 1.00 97.44 91 GLY A CA 1
ATOM 726 C C . GLY A 1 91 ? -10.279 -2.192 -4.888 1.00 97.44 91 GLY A C 1
ATOM 727 O O . GLY A 1 91 ? -9.943 -2.423 -6.043 1.00 97.44 91 GLY A O 1
ATOM 728 N N . ALA A 1 92 ? -9.879 -2.941 -3.857 1.00 94.62 92 ALA A N 1
ATOM 729 C CA . ALA A 1 92 ? -8.959 -4.073 -3.987 1.00 94.62 92 ALA A CA 1
ATOM 730 C C . ALA A 1 92 ? -9.498 -5.184 -4.909 1.00 94.62 92 ALA A C 1
ATOM 732 O O . ALA A 1 92 ? -8.752 -5.732 -5.716 1.00 94.62 92 ALA A O 1
ATOM 733 N N . MET A 1 93 ? -10.798 -5.488 -4.842 1.00 95.00 93 MET A N 1
ATOM 734 C CA . MET A 1 93 ? -11.448 -6.418 -5.772 1.00 95.00 93 MET A CA 1
ATOM 735 C C . MET A 1 93 ? -11.419 -5.884 -7.212 1.00 95.00 93 MET A C 1
ATOM 737 O O . MET A 1 93 ? -11.170 -6.637 -8.147 1.00 95.00 93 MET A O 1
ATOM 741 N N . THR A 1 94 ? -11.625 -4.579 -7.406 1.00 96.19 94 THR A N 1
ATOM 742 C CA . THR A 1 94 ? -11.527 -3.940 -8.729 1.00 96.19 94 THR A CA 1
ATOM 743 C C . THR A 1 94 ? -10.103 -4.047 -9.280 1.00 96.19 94 THR A C 1
ATOM 745 O O . THR A 1 94 ? -9.931 -4.432 -10.435 1.00 96.19 94 THR A O 1
ATOM 748 N N . THR A 1 95 ? -9.085 -3.792 -8.451 1.00 94.50 95 THR A N 1
ATOM 749 C CA . THR A 1 95 ? -7.670 -3.995 -8.800 1.00 94.50 95 THR A CA 1
ATOM 750 C C . THR A 1 95 ? -7.390 -5.450 -9.169 1.00 94.50 95 THR A C 1
ATOM 752 O O . THR A 1 95 ? -6.726 -5.709 -10.163 1.00 94.50 95 THR A O 1
ATOM 755 N N . TYR A 1 96 ? -7.926 -6.411 -8.415 1.00 91.19 96 TYR A N 1
ATOM 756 C CA . TYR A 1 96 ? -7.756 -7.835 -8.705 1.00 91.19 96 TYR A CA 1
ATOM 757 C C . TYR A 1 96 ? -8.373 -8.251 -10.051 1.00 91.19 96 TYR A C 1
ATOM 759 O O . TYR A 1 96 ? -7.783 -9.045 -10.780 1.00 91.19 96 TYR A O 1
ATOM 767 N N . LEU A 1 97 ? -9.551 -7.720 -10.391 1.00 91.94 97 LEU A N 1
ATOM 768 C CA . LEU A 1 97 ? -10.277 -8.102 -11.606 1.00 91.94 97 LEU A CA 1
ATOM 769 C C . LEU A 1 97 ? -9.778 -7.385 -12.868 1.00 91.94 97 LEU A C 1
ATOM 771 O O . LEU A 1 97 ? -9.804 -7.972 -13.949 1.00 91.94 97 LEU A O 1
ATOM 775 N N . PHE A 1 98 ? -9.367 -6.120 -12.748 1.00 93.50 98 PHE A N 1
ATOM 776 C CA . PHE A 1 98 ? -9.095 -5.248 -13.899 1.00 93.50 98 PHE A CA 1
ATOM 777 C C . PHE A 1 98 ? -7.697 -4.623 -13.902 1.00 93.50 98 PHE A C 1
ATOM 779 O O . PHE A 1 98 ? -7.297 -4.040 -14.913 1.00 93.50 98 PHE A O 1
ATOM 786 N N . GLY A 1 99 ? -6.969 -4.709 -12.790 1.00 93.00 99 GLY A N 1
ATOM 787 C CA . GLY A 1 99 ? -5.623 -4.174 -12.669 1.00 93.00 99 GLY A CA 1
ATOM 788 C C . GLY A 1 99 ? -4.623 -4.968 -13.503 1.00 93.00 99 GLY A C 1
ATOM 789 O O . GLY A 1 99 ? -4.732 -6.185 -13.657 1.00 93.00 99 GLY A O 1
ATOM 790 N N . LYS A 1 100 ? -3.626 -4.265 -14.040 1.00 93.25 100 LYS A N 1
ATOM 791 C CA . LYS A 1 100 ? -2.455 -4.879 -14.677 1.00 93.25 100 LYS A CA 1
ATOM 792 C C . LYS A 1 100 ? -1.207 -4.493 -13.905 1.00 93.25 100 LYS A C 1
ATOM 794 O O . LYS A 1 100 ? -1.052 -3.325 -13.558 1.00 93.25 100 LYS A O 1
ATOM 799 N N . GLU A 1 101 ? -0.327 -5.452 -13.669 1.00 92.31 101 GLU A N 1
ATOM 800 C CA . GLU A 1 101 ? 0.937 -5.262 -12.959 1.00 92.31 101 GLU A CA 1
ATOM 801 C C . GLU A 1 101 ? 2.028 -6.045 -13.689 1.00 92.31 101 GLU A C 1
ATOM 803 O O . GLU A 1 101 ? 1.809 -7.184 -14.105 1.00 92.31 101 GLU A O 1
ATOM 808 N N . GLY A 1 102 ? 3.189 -5.427 -13.869 1.00 93.94 102 GLY A N 1
ATOM 809 C CA . GLY A 1 102 ? 4.325 -6.055 -14.520 1.00 93.94 102 GLY A CA 1
ATOM 810 C C . GLY A 1 102 ? 5.608 -5.260 -14.339 1.00 93.94 102 GLY A C 1
ATOM 811 O O . GLY A 1 102 ? 5.695 -4.354 -13.506 1.00 93.94 102 GLY A O 1
ATOM 812 N N . GLN A 1 103 ? 6.604 -5.607 -15.142 1.00 95.56 103 GLN A N 1
ATOM 813 C CA . GLN A 1 103 ? 7.900 -4.950 -15.178 1.00 95.56 103 GLN A CA 1
ATOM 814 C C . GLN A 1 103 ? 8.292 -4.615 -16.615 1.00 95.56 103 GLN A C 1
ATOM 8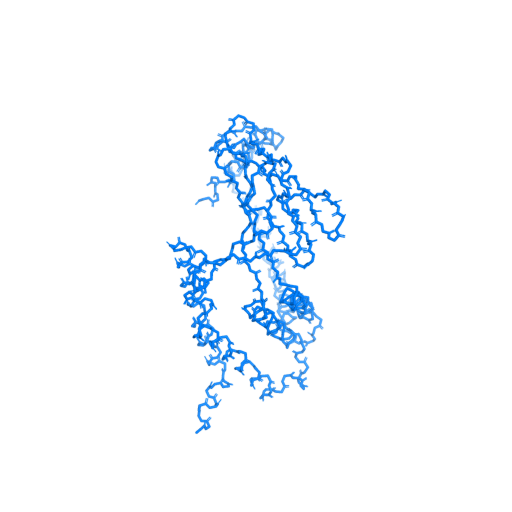16 O O . GLN A 1 103 ? 7.944 -5.338 -17.547 1.00 95.56 103 GLN A O 1
ATOM 821 N N . VAL A 1 104 ? 9.016 -3.517 -16.785 1.00 96.62 104 VAL A N 1
ATOM 822 C CA . VAL A 1 104 ? 9.677 -3.143 -18.033 1.00 96.62 104 VAL A CA 1
ATOM 823 C C . VAL A 1 104 ? 11.167 -3.082 -17.741 1.00 96.62 104 VAL A C 1
ATOM 825 O O . VAL A 1 104 ? 11.585 -2.405 -16.803 1.00 96.62 104 VAL A O 1
ATOM 828 N N . HIS A 1 105 ? 11.951 -3.804 -18.530 1.00 96.56 105 HIS A N 1
ATOM 829 C CA . HIS A 1 105 ? 13.408 -3.748 -18.504 1.00 96.56 105 HIS A CA 1
ATOM 830 C C . HIS A 1 105 ? 13.882 -3.026 -19.762 1.00 96.56 105 HIS A C 1
ATOM 832 O O . HIS A 1 105 ? 13.375 -3.306 -20.850 1.00 96.56 105 HIS A O 1
ATOM 838 N N . ILE A 1 106 ? 14.771 -2.048 -19.593 1.00 97.06 106 ILE A N 1
ATOM 839 C CA . ILE A 1 106 ? 15.297 -1.215 -20.681 1.00 97.06 106 ILE A CA 1
ATOM 840 C C . ILE A 1 106 ? 16.776 -0.966 -20.406 1.00 97.06 106 ILE A C 1
ATOM 842 O O . ILE A 1 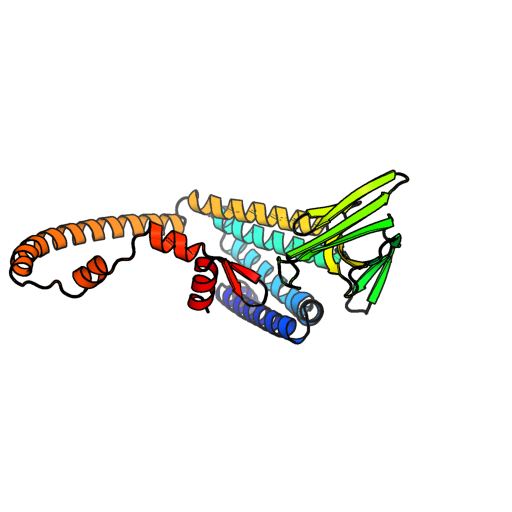106 ? 17.120 -0.579 -19.285 1.00 97.06 106 ILE A O 1
ATOM 846 N N . ARG A 1 107 ? 17.634 -1.163 -21.409 1.00 96.88 107 ARG A N 1
ATOM 847 C CA . ARG A 1 107 ? 19.045 -0.762 -21.345 1.00 96.88 107 ARG A CA 1
ATOM 848 C C . ARG A 1 107 ? 19.275 0.592 -22.003 1.00 96.88 107 ARG A C 1
ATOM 850 O O . ARG A 1 107 ? 18.442 1.068 -22.768 1.00 96.88 107 ARG A O 1
ATOM 857 N N . GLU A 1 108 ? 20.381 1.242 -21.666 1.00 96.12 108 GLU A N 1
ATOM 858 C CA . GLU A 1 108 ? 20.707 2.566 -22.200 1.00 96.12 108 GLU A CA 1
ATOM 859 C C . GLU A 1 108 ? 20.767 2.565 -23.732 1.00 96.12 108 GLU A C 1
ATOM 861 O O . GLU A 1 108 ? 21.358 1.683 -24.356 1.00 96.12 108 GLU A O 1
ATOM 866 N N . GLY A 1 109 ? 20.115 3.554 -24.341 1.00 94.62 109 GLY A N 1
ATOM 867 C CA . GLY A 1 109 ? 19.937 3.665 -25.787 1.00 94.62 109 GLY A CA 1
ATOM 868 C C . GLY A 1 109 ? 18.886 2.718 -26.378 1.00 94.62 109 GLY A C 1
ATOM 869 O O . GLY A 1 109 ? 18.584 2.822 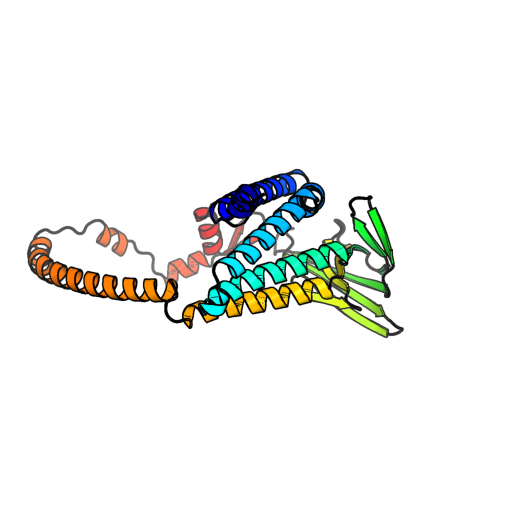-27.569 1.00 94.62 109 GLY A O 1
ATOM 870 N N . GLU A 1 110 ? 18.302 1.812 -25.588 1.00 96.06 110 GLU A N 1
ATOM 871 C CA . GLU A 1 110 ? 17.231 0.933 -26.046 1.00 96.06 110 GLU A CA 1
ATOM 872 C C . GLU A 1 110 ? 15.852 1.569 -25.872 1.00 96.06 110 GLU A C 1
ATOM 874 O O . GLU A 1 110 ? 15.585 2.361 -24.964 1.00 96.06 110 GLU A O 1
ATOM 879 N N . MET A 1 111 ? 14.941 1.151 -26.750 1.00 95.88 111 MET A N 1
ATOM 880 C CA . MET A 1 111 ? 13.519 1.434 -26.647 1.00 95.88 111 MET A CA 1
ATOM 881 C C . MET A 1 111 ? 12.760 0.154 -26.327 1.00 95.88 111 MET A C 1
ATOM 883 O O . MET A 1 111 ? 12.957 -0.867 -26.983 1.00 95.88 111 MET A O 1
ATOM 887 N N . SER A 1 112 ? 11.824 0.237 -25.387 1.00 95.62 112 SER A N 1
ATOM 888 C CA . SER A 1 112 ? 10.896 -0.842 -25.078 1.00 95.62 112 SER A CA 1
ATOM 889 C C . SER A 1 112 ? 9.461 -0.339 -25.049 1.00 95.62 112 SER A C 1
ATOM 891 O O . SER A 1 112 ? 9.144 0.731 -24.524 1.00 95.62 112 SER A O 1
ATOM 893 N N . ASP A 1 113 ? 8.574 -1.141 -25.614 1.00 95.75 113 ASP A N 1
ATOM 894 C CA . ASP A 1 113 ? 7.128 -1.003 -25.505 1.00 95.75 113 ASP A CA 1
ATOM 895 C C . ASP A 1 113 ? 6.500 -2.239 -24.866 1.00 95.75 113 ASP A C 1
ATOM 897 O O . ASP A 1 113 ? 5.284 -2.391 -24.887 1.00 95.75 113 ASP A O 1
ATOM 901 N N . GLN A 1 114 ? 7.303 -3.133 -24.288 1.00 96.06 114 GLN A N 1
ATOM 902 C CA . GLN A 1 114 ? 6.809 -4.375 -23.715 1.00 96.06 114 GLN A CA 1
ATOM 903 C C . GLN A 1 114 ? 6.890 -4.349 -22.199 1.00 96.06 114 GLN A C 1
ATOM 905 O O . GLN A 1 114 ? 7.946 -4.122 -21.613 1.00 96.06 114 GLN A O 1
ATOM 910 N N . MET A 1 115 ? 5.763 -4.655 -21.562 1.00 95.38 115 MET A N 1
ATOM 911 C CA . MET A 1 115 ? 5.727 -4.998 -20.148 1.00 95.38 115 MET A CA 1
ATOM 912 C C . MET A 1 115 ? 5.559 -6.502 -19.964 1.00 95.38 115 MET A C 1
ATOM 914 O O . MET A 1 115 ? 4.701 -7.136 -20.580 1.00 95.38 115 MET A O 1
ATOM 918 N N . VAL A 1 116 ? 6.366 -7.067 -19.076 1.00 94.94 116 VAL A N 1
ATOM 919 C CA . VAL A 1 116 ? 6.330 -8.472 -18.685 1.00 94.94 116 VAL A CA 1
ATOM 920 C C . VAL A 1 116 ? 5.502 -8.604 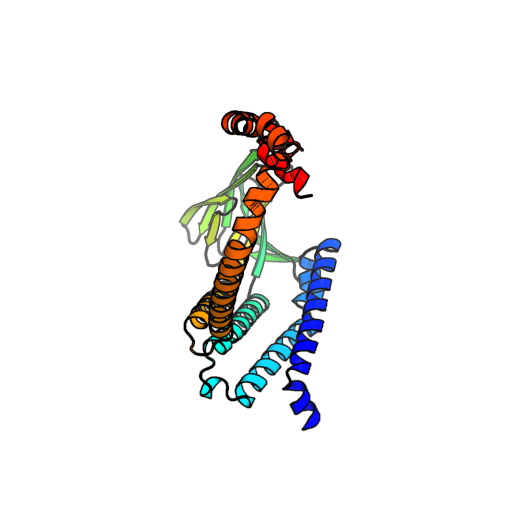-17.412 1.00 94.94 116 VAL A C 1
ATOM 922 O O . VAL A 1 116 ? 5.818 -8.015 -16.383 1.00 94.94 116 VAL A O 1
ATOM 925 N N . MET A 1 117 ? 4.420 -9.373 -17.480 1.00 91.25 117 MET A N 1
ATOM 926 C CA . MET A 1 117 ? 3.532 -9.658 -16.356 1.00 91.25 117 MET A CA 1
ATOM 927 C C . MET A 1 117 ? 3.748 -11.086 -15.873 1.00 91.25 117 MET A C 1
ATOM 929 O O . MET A 1 117 ? 3.737 -12.027 -16.672 1.00 91.25 117 MET A O 1
ATOM 933 N N . HIS A 1 118 ? 3.856 -11.264 -14.561 1.00 84.69 118 HIS A N 1
ATOM 934 C CA . HIS A 1 118 ? 3.831 -12.580 -13.936 1.00 84.69 118 HIS A CA 1
ATOM 935 C C . HIS A 1 118 ? 2.417 -12.851 -13.436 1.00 84.69 118 HIS A C 1
ATOM 937 O O . HIS A 1 118 ? 1.891 -12.136 -12.591 1.00 84.69 118 HIS A O 1
ATOM 943 N N . THR A 1 119 ? 1.769 -13.861 -14.007 1.00 78.06 119 THR A N 1
ATOM 944 C CA . THR A 1 119 ? 0.402 -14.239 -13.642 1.00 78.06 119 THR A CA 1
ATOM 945 C C . THR A 1 119 ? 0.362 -15.676 -13.146 1.00 78.06 119 THR A C 1
ATOM 947 O O . THR A 1 119 ? 1.290 -16.457 -13.352 1.00 78.06 119 THR A O 1
ATOM 950 N N . SER A 1 120 ? -0.773 -16.066 -12.569 1.00 71.69 120 SER A N 1
ATOM 951 C CA . SER A 1 120 ? -1.074 -17.452 -12.194 1.00 71.69 120 SER A CA 1
ATOM 952 C C . SER A 1 120 ? -0.880 -18.475 -13.316 1.00 71.69 120 SER A C 1
ATOM 954 O O . SER A 1 120 ? -0.621 -19.645 -13.050 1.00 71.69 120 SER A O 1
ATOM 956 N N . ARG A 1 121 ? -1.026 -18.035 -14.571 1.00 75.81 121 ARG A N 1
ATOM 957 C CA . ARG A 1 121 ? -0.924 -18.859 -15.781 1.00 75.81 121 ARG A CA 1
ATOM 958 C C . ARG A 1 121 ? 0.473 -18.816 -16.409 1.00 75.81 121 ARG A C 1
ATOM 960 O O . ARG A 1 121 ? 0.653 -19.348 -17.499 1.00 75.81 121 ARG A O 1
ATOM 967 N N . GLY A 1 122 ? 1.436 -18.186 -15.736 1.00 81.62 122 GLY A N 1
ATOM 968 C CA . GLY A 1 122 ? 2.801 -17.985 -16.209 1.00 81.62 122 GLY A CA 1
ATOM 969 C C . GLY A 1 122 ? 3.092 -16.537 -16.604 1.00 81.62 122 GLY A C 1
ATOM 970 O O . GLY A 1 122 ? 2.335 -15.608 -16.299 1.00 81.62 122 GLY A O 1
ATOM 971 N N . THR A 1 123 ? 4.225 -16.360 -17.274 1.00 88.12 123 THR A N 1
ATOM 972 C CA . THR A 1 123 ? 4.722 -15.062 -17.733 1.00 88.12 123 THR A CA 1
ATOM 973 C C . THR A 1 123 ? 4.068 -14.676 -19.058 1.00 88.12 123 THR A C 1
ATOM 975 O O . THR A 1 123 ? 4.028 -15.476 -19.991 1.00 88.12 123 THR A O 1
ATOM 978 N N . ARG A 1 124 ? 3.567 -13.443 -19.156 1.00 90.69 124 ARG A N 1
ATOM 979 C CA . ARG A 1 124 ? 2.952 -12.893 -20.369 1.00 90.69 124 ARG A CA 1
ATOM 980 C C . ARG A 1 124 ? 3.531 -11.517 -20.673 1.00 90.69 124 ARG A C 1
ATOM 982 O O . ARG A 1 124 ? 3.523 -10.656 -19.803 1.00 90.69 124 ARG A O 1
ATOM 989 N N . ALA A 1 125 ? 3.948 -11.296 -21.915 1.00 93.56 125 ALA A N 1
ATOM 990 C CA . ALA A 1 125 ? 4.268 -9.963 -22.413 1.00 93.56 125 ALA A CA 1
ATOM 991 C C . ALA A 1 125 ? 2.998 -9.253 -22.918 1.00 93.56 125 ALA A C 1
ATOM 993 O O . ALA A 1 125 ? 2.133 -9.872 -23.548 1.00 93.56 125 ALA A O 1
ATOM 994 N N . GLU A 1 126 ? 2.873 -7.961 -22.629 1.00 94.06 126 GLU A N 1
ATOM 995 C CA . GLU A 1 126 ? 1.850 -7.071 -23.181 1.00 94.06 126 GLU A CA 1
ATOM 996 C C . GLU A 1 126 ? 2.511 -5.817 -23.757 1.00 94.06 126 GLU A C 1
ATOM 998 O O . GLU A 1 126 ? 3.393 -5.228 -23.134 1.00 94.06 126 GLU A O 1
ATOM 1003 N N . THR A 1 127 ? 2.059 -5.409 -24.943 1.00 96.25 127 THR A N 1
ATOM 1004 C CA . THR A 1 127 ? 2.524 -4.194 -25.614 1.00 96.25 127 THR A CA 1
ATOM 1005 C C . THR A 1 127 ? 1.821 -2.959 -25.048 1.00 96.25 127 THR A C 1
ATOM 1007 O O . THR A 1 127 ? 0.591 -2.901 -24.959 1.00 96.25 127 THR A O 1
ATOM 1010 N N . LEU A 1 128 ? 2.612 -1.961 -24.677 1.00 96.56 128 LEU A N 1
ATOM 1011 C CA . LEU A 1 128 ? 2.198 -0.652 -24.201 1.00 96.56 128 LEU A CA 1
ATOM 1012 C C . LEU A 1 128 ? 1.761 0.237 -25.379 1.00 96.56 128 LEU A C 1
ATOM 1014 O O . LEU A 1 128 ? 2.299 0.138 -26.479 1.00 96.56 128 LEU A O 1
ATOM 1018 N N . PRO A 1 129 ? 0.817 1.171 -25.171 1.00 95.94 129 PRO A N 1
ATOM 1019 C CA . PRO A 1 129 ? 0.355 2.092 -26.213 1.00 95.94 129 PRO A CA 1
ATOM 1020 C C . PRO A 1 129 ? 1.290 3.306 -26.426 1.00 95.94 129 PRO A C 1
ATOM 1022 O O . PRO A 1 129 ? 0.830 4.374 -26.840 1.00 95.94 129 PRO A O 1
ATOM 1025 N N . PHE A 1 130 ? 2.563 3.172 -26.052 1.00 96.00 130 PHE A N 1
ATOM 1026 C CA . PHE A 1 130 ? 3.650 4.151 -26.149 1.00 96.00 130 PHE A CA 1
ATOM 1027 C C . PHE A 1 130 ? 4.986 3.416 -25.973 1.00 96.00 130 PHE A C 1
ATOM 1029 O O . PHE A 1 130 ? 5.004 2.286 -25.482 1.00 96.00 130 PHE A O 1
ATOM 1036 N N . ARG A 1 131 ? 6.098 4.059 -26.342 1.00 96.94 131 ARG A N 1
ATOM 1037 C CA . ARG A 1 131 ? 7.448 3.496 -26.180 1.00 96.94 131 ARG A CA 1
ATOM 1038 C C . ARG A 1 131 ? 8.244 4.290 -25.156 1.00 96.94 131 ARG A C 1
ATOM 1040 O O . ARG A 1 131 ? 8.114 5.513 -25.090 1.00 96.94 131 ARG A O 1
ATOM 1047 N N . LEU A 1 132 ? 9.051 3.590 -24.375 1.00 97.06 132 LEU A N 1
ATOM 1048 C CA . LEU A 1 132 ? 9.983 4.158 -23.411 1.00 97.06 132 LEU A CA 1
ATOM 1049 C C . LEU A 1 132 ? 11.402 3.945 -23.924 1.00 97.06 132 LEU A C 1
ATOM 1051 O O . LEU A 1 132 ? 11.758 2.826 -24.274 1.00 97.06 132 LEU A O 1
ATOM 1055 N N . GLU A 1 133 ? 12.190 5.005 -23.961 1.00 97.38 133 GLU A N 1
ATOM 1056 C CA . GLU A 1 133 ? 13.612 4.983 -24.299 1.00 97.38 133 GLU A CA 1
ATOM 1057 C C . GLU A 1 133 ? 14.410 5.341 -23.049 1.00 97.38 133 GLU A C 1
ATOM 1059 O O . GLU A 1 133 ? 14.101 6.358 -22.421 1.00 97.38 133 GLU A O 1
ATOM 1064 N N . LEU A 1 134 ? 15.405 4.531 -22.683 1.00 97.56 134 LEU A N 1
ATOM 1065 C CA . LEU A 1 134 ? 16.328 4.874 -21.601 1.00 97.56 134 LEU A CA 1
ATOM 1066 C C . LEU A 1 134 ? 17.495 5.677 -22.170 1.00 97.56 134 LEU A C 1
ATOM 1068 O O . LEU A 1 134 ? 18.256 5.169 -22.988 1.00 97.56 134 LEU A O 1
ATOM 1072 N N . ILE A 1 135 ? 17.629 6.925 -21.731 1.00 97.25 135 ILE A N 1
ATOM 1073 C CA . ILE A 1 135 ? 18.709 7.817 -22.162 1.00 97.25 135 ILE A CA 1
ATOM 1074 C C . ILE A 1 135 ? 19.950 7.616 -21.301 1.00 97.25 135 ILE A C 1
ATOM 1076 O O . ILE A 1 135 ? 21.039 7.479 -21.846 1.00 97.25 135 ILE A O 1
ATOM 1080 N N . ASP A 1 136 ? 19.772 7.610 -19.981 1.00 96.00 136 ASP A N 1
ATOM 1081 C CA . ASP A 1 136 ? 20.856 7.514 -19.003 1.00 96.00 136 ASP A CA 1
ATOM 1082 C C . ASP A 1 136 ? 20.322 6.886 -17.711 1.00 96.00 136 ASP A C 1
ATOM 1084 O O . ASP A 1 136 ? 19.228 7.235 -17.242 1.00 96.00 136 ASP A O 1
ATOM 1088 N N . PHE A 1 137 ? 21.075 5.951 -17.137 1.00 96.06 137 PHE A N 1
ATOM 1089 C CA . PHE A 1 137 ? 20.820 5.402 -15.816 1.00 96.06 137 PHE A CA 1
ATOM 1090 C C . PHE A 1 137 ? 21.921 5.836 -14.850 1.00 96.06 137 PHE A C 1
ATOM 1092 O O . PHE A 1 137 ? 23.109 5.598 -15.045 1.00 96.06 137 PHE A O 1
ATOM 1099 N N . ARG A 1 138 ? 21.522 6.444 -13.731 1.00 93.75 138 ARG A N 1
ATOM 1100 C CA . ARG A 1 138 ? 22.459 6.996 -12.749 1.00 93.75 138 ARG A CA 1
ATOM 1101 C C . ARG A 1 138 ? 22.286 6.315 -11.407 1.00 93.75 138 ARG A C 1
ATOM 1103 O O . ARG A 1 138 ? 21.232 6.424 -10.780 1.00 93.75 138 ARG A O 1
ATOM 1110 N N . LEU A 1 139 ? 23.348 5.665 -10.931 1.00 91.88 139 LEU A N 1
ATOM 1111 C CA . LEU A 1 139 ? 23.412 5.077 -9.596 1.00 91.88 139 LEU A CA 1
ATOM 1112 C C . LEU A 1 139 ? 24.318 5.893 -8.663 1.00 91.88 139 LEU A C 1
ATOM 1114 O O . LEU A 1 139 ? 25.546 5.787 -8.680 1.00 91.88 139 LEU A O 1
ATOM 1118 N N . ASN A 1 140 ? 23.697 6.663 -7.774 1.00 89.56 140 ASN A N 1
ATOM 1119 C CA . ASN A 1 140 ? 24.392 7.383 -6.718 1.00 89.56 140 ASN A CA 1
ATOM 1120 C C . ASN A 1 140 ? 24.729 6.438 -5.561 1.00 89.56 140 ASN A C 1
ATOM 1122 O O . ASN A 1 140 ? 23.934 5.577 -5.177 1.00 89.56 140 ASN A O 1
ATOM 1126 N N . ARG A 1 141 ? 25.911 6.618 -4.966 1.00 89.38 141 ARG A N 1
ATOM 1127 C CA . ARG A 1 141 ? 26.404 5.827 -3.828 1.00 89.38 141 ARG A CA 1
ATOM 1128 C C . ARG A 1 141 ? 26.767 6.708 -2.649 1.00 89.38 141 ARG A C 1
ATOM 1130 O O . ARG A 1 141 ? 27.008 7.907 -2.791 1.00 89.38 141 ARG A O 1
ATOM 1137 N N . TYR A 1 142 ? 26.838 6.105 -1.467 1.00 83.75 142 TYR A N 1
ATOM 1138 C CA . TYR A 1 142 ? 27.419 6.788 -0.317 1.00 83.75 142 TYR A CA 1
ATOM 1139 C C . TYR A 1 142 ? 28.924 7.026 -0.530 1.00 83.75 142 TYR A C 1
ATOM 1141 O O . TYR A 1 142 ? 29.625 6.104 -0.953 1.00 83.75 142 TYR A O 1
ATOM 1149 N N . PRO A 1 143 ? 29.450 8.219 -0.190 1.00 81.38 143 PRO A N 1
ATOM 1150 C CA . PRO A 1 143 ? 30.880 8.495 -0.290 1.00 81.38 143 PRO A CA 1
ATOM 1151 C C . PRO A 1 143 ? 31.717 7.441 0.449 1.00 81.38 143 PRO A C 1
ATOM 1153 O O . PRO A 1 143 ? 31.454 7.143 1.616 1.00 81.38 143 PRO A O 1
ATOM 1156 N N . GLY A 1 144 ? 32.718 6.872 -0.230 1.00 82.56 144 GLY A N 1
ATOM 1157 C CA . GLY A 1 144 ? 33.600 5.844 0.340 1.00 82.56 144 GLY A CA 1
ATOM 1158 C C . GLY A 1 144 ? 32.977 4.446 0.463 1.00 82.56 144 GLY A C 1
ATOM 1159 O O . GLY A 1 144 ? 33.481 3.621 1.226 1.00 82.56 144 GLY A O 1
ATOM 1160 N N . SER A 1 145 ? 31.881 4.162 -0.249 1.00 83.81 145 SER A N 1
ATOM 1161 C CA . SER A 1 145 ? 31.222 2.854 -0.250 1.00 83.81 145 SER A CA 1
ATOM 1162 C C . SER A 1 145 ? 30.611 2.496 -1.600 1.00 83.81 145 SER A C 1
ATOM 1164 O O . SER A 1 145 ? 30.302 3.361 -2.410 1.00 83.81 145 SER A O 1
ATOM 1166 N N . GLN A 1 146 ? 30.393 1.198 -1.810 1.00 83.00 146 GLN A N 1
ATOM 1167 C CA . GLN A 1 146 ? 29.629 0.668 -2.938 1.00 83.00 146 GLN A CA 1
ATOM 1168 C C . GLN A 1 146 ? 28.117 0.599 -2.665 1.00 83.00 146 GLN A C 1
ATOM 1170 O O . GLN A 1 146 ? 27.357 0.153 -3.519 1.00 83.00 146 GLN A O 1
ATOM 1175 N N . SER A 1 147 ? 27.665 1.027 -1.482 1.00 84.31 147 SER A N 1
ATOM 1176 C CA . SER A 1 147 ? 26.249 1.001 -1.122 1.00 84.31 147 SER A CA 1
ATOM 1177 C C . SER A 1 147 ? 25.451 2.050 -1.914 1.00 84.31 147 SER A C 1
ATOM 1179 O O . SER A 1 147 ? 25.787 3.238 -1.828 1.00 84.31 147 SER A O 1
ATOM 1181 N N . PRO A 1 148 ? 24.378 1.647 -2.621 1.00 85.12 148 PRO A N 1
ATOM 1182 C CA . PRO A 1 148 ? 23.527 2.557 -3.382 1.00 85.12 148 PRO A CA 1
ATOM 1183 C C . PRO A 1 148 ? 22.789 3.526 -2.442 1.00 85.12 148 PRO A C 1
ATOM 1185 O O . PRO A 1 148 ? 22.291 3.122 -1.388 1.00 85.12 148 PRO A O 1
ATOM 1188 N N . SER A 1 149 ? 22.731 4.806 -2.809 1.00 84.38 149 SER A N 1
ATOM 1189 C CA . SER A 1 149 ? 22.018 5.869 -2.086 1.00 84.38 149 SER A CA 1
ATOM 1190 C C . SER A 1 149 ? 20.770 6.343 -2.835 1.00 84.38 149 SER A C 1
ATOM 1192 O O . SER A 1 149 ? 19.735 6.550 -2.203 1.00 84.38 149 SER A O 1
ATOM 1194 N N . SER A 1 150 ? 20.835 6.456 -4.163 1.00 87.62 150 SER A N 1
ATOM 1195 C CA . SER A 1 150 ? 19.680 6.613 -5.052 1.00 87.62 150 SER A CA 1
ATOM 1196 C C . SER A 1 150 ? 20.004 6.044 -6.429 1.00 87.62 150 SER A C 1
ATOM 1198 O O . SER A 1 150 ? 21.167 5.975 -6.814 1.00 87.62 150 SER A O 1
ATOM 1200 N N . TYR A 1 151 ? 18.981 5.625 -7.161 1.00 90.19 151 TYR A N 1
ATOM 1201 C CA . TYR A 1 151 ? 19.093 5.247 -8.564 1.00 90.19 151 TYR A CA 1
ATOM 1202 C C . TYR A 1 151 ? 17.991 5.962 -9.350 1.00 90.19 151 TYR A C 1
ATOM 1204 O O . TYR A 1 151 ? 16.856 6.084 -8.872 1.00 90.19 151 TYR A O 1
ATOM 1212 N N . GLU A 1 152 ? 18.355 6.481 -10.515 1.00 94.06 152 GLU A N 1
ATOM 1213 C CA . GLU A 1 152 ? 17.553 7.403 -11.317 1.00 94.06 152 GLU A CA 1
ATOM 1214 C C . GLU A 1 152 ? 17.630 6.985 -12.785 1.00 94.06 152 GLU A C 1
ATOM 1216 O O . GLU A 1 152 ? 18.696 6.602 -13.261 1.00 94.06 152 GLU A O 1
ATOM 1221 N N . SER A 1 153 ? 16.505 7.053 -13.491 1.00 96.69 153 SER A N 1
ATOM 1222 C CA . SER A 1 153 ? 16.426 6.747 -14.920 1.00 96.69 153 SER A CA 1
ATOM 1223 C C . SER A 1 153 ? 15.883 7.946 -15.678 1.00 96.69 153 SER A C 1
ATOM 1225 O O . SER A 1 153 ? 14.752 8.375 -15.417 1.00 96.69 153 SER A O 1
ATOM 1227 N N . ASP A 1 154 ? 16.654 8.436 -16.642 1.00 96.69 154 ASP A N 1
ATOM 1228 C CA . ASP A 1 154 ? 16.244 9.501 -17.547 1.00 96.69 154 ASP A CA 1
ATOM 1229 C C . ASP A 1 154 ? 15.632 8.871 -18.801 1.00 96.69 154 ASP A C 1
ATOM 1231 O O . ASP A 1 154 ? 16.279 8.123 -19.534 1.00 96.69 154 ASP A O 1
ATOM 1235 N N . LEU A 1 155 ? 14.347 9.133 -19.029 1.00 96.94 155 LEU A N 1
ATOM 1236 C CA . LEU A 1 155 ? 13.545 8.485 -20.058 1.00 96.94 155 LEU A CA 1
ATOM 1237 C C . LEU A 1 155 ? 13.033 9.483 -21.093 1.00 96.94 155 LEU A C 1
ATOM 1239 O O . LEU A 1 155 ? 12.599 10.588 -20.756 1.00 96.94 155 LEU A O 1
ATOM 1243 N N . ARG A 1 156 ? 12.949 9.036 -22.347 1.00 97.56 156 ARG A N 1
ATOM 1244 C CA . ARG A 1 156 ? 12.086 9.652 -23.363 1.00 97.56 156 ARG A CA 1
ATOM 1245 C C . ARG A 1 156 ? 10.858 8.791 -23.599 1.00 97.56 156 ARG A C 1
ATOM 1247 O O . ARG A 1 156 ? 10.941 7.605 -23.907 1.00 97.56 156 ARG A O 1
ATOM 1254 N N . VAL A 1 157 ? 9.695 9.409 -23.457 1.00 97.00 157 VAL A N 1
ATOM 1255 C CA . VAL A 1 157 ? 8.392 8.787 -23.668 1.00 97.00 157 VAL A CA 1
ATOM 1256 C C . VAL A 1 157 ? 7.872 9.209 -25.031 1.00 97.00 157 VAL A C 1
ATOM 1258 O O . VAL A 1 157 ? 7.559 10.379 -25.246 1.00 97.00 157 VAL A O 1
ATOM 1261 N N . HIS A 1 158 ? 7.745 8.243 -25.934 1.00 96.44 158 HIS A N 1
ATOM 1262 C CA . HIS A 1 158 ? 7.210 8.432 -27.279 1.00 96.44 158 HIS A CA 1
ATOM 1263 C C . HIS A 1 158 ? 5.726 8.060 -27.284 1.00 96.44 158 HIS A C 1
ATOM 1265 O O . HIS A 1 158 ? 5.377 6.874 -27.275 1.00 96.44 158 HIS A O 1
ATOM 1271 N N . VAL A 1 159 ? 4.845 9.062 -27.275 1.00 94.94 159 VAL A N 1
ATOM 1272 C CA . VAL A 1 159 ? 3.390 8.885 -27.161 1.00 94.94 159 VAL A CA 1
ATOM 1273 C C . VAL A 1 159 ? 2.656 9.767 -28.168 1.00 94.94 159 VAL A C 1
ATOM 1275 O O . VAL A 1 159 ? 2.855 10.972 -28.207 1.00 94.94 159 VAL A O 1
ATOM 1278 N N . ASP A 1 160 ? 1.803 9.161 -29.000 1.00 92.56 160 ASP A N 1
ATOM 1279 C CA . ASP A 1 160 ? 0.944 9.862 -29.974 1.00 92.56 160 ASP A CA 1
ATOM 1280 C C . ASP A 1 160 ? 1.693 10.825 -30.926 1.00 92.56 160 ASP A C 1
ATOM 1282 O O . ASP A 1 160 ? 1.137 11.814 -31.392 1.00 92.56 160 ASP A O 1
ATOM 1286 N N . GLY A 1 161 ? 2.961 10.525 -31.237 1.00 89.12 161 GLY A N 1
ATOM 1287 C CA . GLY A 1 161 ? 3.821 11.353 -32.095 1.00 89.12 161 GLY A CA 1
ATOM 1288 C C . GLY A 1 161 ? 4.580 12.466 -31.361 1.00 89.12 161 GLY A C 1
ATOM 1289 O O . GLY A 1 161 ? 5.418 13.123 -31.973 1.00 89.12 161 GLY A O 1
ATOM 1290 N N . GLU A 1 162 ? 4.344 12.647 -30.060 1.00 93.19 162 GLU A N 1
ATOM 1291 C CA . GLU A 1 162 ? 5.108 13.548 -29.197 1.00 93.19 162 GLU A CA 1
ATOM 1292 C C . GLU A 1 162 ? 6.192 12.788 -28.424 1.00 93.19 162 GLU A C 1
ATOM 1294 O O . GLU A 1 162 ? 6.002 11.641 -28.006 1.00 93.19 162 GLU A O 1
ATOM 1299 N N . VAL A 1 163 ? 7.319 13.461 -28.185 1.00 95.56 163 VAL A N 1
ATOM 1300 C CA . VAL A 1 163 ? 8.394 12.972 -27.317 1.00 95.56 163 VAL A CA 1
ATOM 1301 C C . VAL A 1 163 ? 8.422 13.824 -26.059 1.00 95.56 163 VAL A C 1
ATOM 1303 O O . VAL A 1 163 ? 8.487 15.050 -26.134 1.00 95.56 163 VAL A O 1
ATOM 1306 N N . ARG A 1 164 ? 8.356 13.174 -24.898 1.00 94.88 164 ARG A N 1
ATOM 1307 C CA . ARG A 1 164 ? 8.400 13.835 -23.591 1.00 94.88 164 ARG A CA 1
ATOM 1308 C C . ARG A 1 164 ? 9.544 13.274 -22.770 1.00 94.88 164 ARG A C 1
ATOM 1310 O O . ARG A 1 164 ? 9.644 12.062 -22.615 1.00 94.88 164 ARG A O 1
ATOM 1317 N N . GLU A 1 165 ? 10.376 14.148 -22.227 1.00 95.88 165 GLU A N 1
ATOM 1318 C CA . GLU A 1 165 ? 11.420 13.754 -21.284 1.00 95.88 165 GLU A CA 1
ATOM 1319 C C . GLU A 1 165 ? 10.820 13.592 -19.885 1.00 95.88 165 GLU A C 1
ATOM 1321 O O . GLU A 1 165 ? 9.988 14.391 -19.446 1.00 95.88 165 GLU A O 1
ATOM 1326 N N . ALA A 1 166 ? 11.207 12.525 -19.196 1.00 95.12 166 ALA A N 1
ATOM 1327 C CA . ALA A 1 166 ? 10.752 12.214 -17.854 1.00 95.12 166 ALA A CA 1
ATOM 1328 C C . ALA A 1 166 ? 11.875 11.555 -17.061 1.00 95.12 166 ALA A C 1
ATOM 1330 O O . ALA A 1 166 ? 12.602 10.725 -17.586 1.00 95.12 166 ALA A O 1
ATOM 1331 N N . MET A 1 167 ? 11.968 11.872 -15.775 1.00 94.69 167 MET A N 1
ATOM 1332 C CA . MET A 1 167 ? 12.914 11.227 -14.866 1.00 94.69 167 MET A CA 1
ATOM 1333 C C . MET A 1 167 ? 12.143 10.356 -13.879 1.00 94.69 167 MET A C 1
ATOM 1335 O O . MET A 1 167 ? 11.163 10.817 -13.290 1.00 94.69 167 MET A O 1
ATOM 1339 N N . ILE A 1 168 ? 12.572 9.115 -13.667 1.00 95.69 168 ILE A N 1
ATOM 1340 C CA . ILE A 1 168 ? 12.006 8.231 -12.639 1.00 95.69 168 ILE A CA 1
ATOM 1341 C C . ILE A 1 168 ? 13.072 7.964 -11.583 1.00 95.69 168 ILE A C 1
ATOM 1343 O O . ILE A 1 168 ? 14.175 7.530 -11.893 1.00 95.69 168 ILE A O 1
ATOM 1347 N N . PHE A 1 169 ? 12.725 8.202 -10.322 1.00 93.19 169 PHE A N 1
ATOM 1348 C CA . PHE A 1 169 ? 13.589 7.940 -9.173 1.00 93.19 169 PHE A CA 1
ATOM 1349 C C . PHE A 1 169 ? 12.741 7.674 -7.924 1.00 93.19 169 PHE A C 1
ATOM 1351 O O . PHE A 1 169 ? 11.508 7.631 -7.977 1.00 93.19 169 PHE A O 1
ATOM 1358 N N . MET A 1 170 ? 13.380 7.474 -6.771 1.00 85.12 170 MET A N 1
ATOM 1359 C CA . MET A 1 170 ? 12.657 7.203 -5.526 1.00 85.12 170 MET A CA 1
ATOM 1360 C C . MET A 1 170 ? 11.661 8.325 -5.191 1.00 85.12 170 MET A C 1
ATOM 1362 O O . MET A 1 170 ? 12.036 9.483 -5.041 1.00 85.12 170 MET A O 1
ATOM 1366 N N . ASN A 1 171 ? 10.387 7.963 -5.018 1.00 86.50 171 ASN A N 1
ATOM 1367 C CA . ASN A 1 171 ? 9.258 8.877 -4.787 1.00 86.50 171 ASN A CA 1
ATOM 1368 C C . ASN A 1 171 ? 8.879 9.797 -5.967 1.00 86.50 171 ASN A C 1
ATOM 1370 O O . ASN A 1 171 ? 8.004 10.642 -5.788 1.00 86.50 171 ASN A O 1
ATOM 1374 N N . ASN A 1 172 ? 9.451 9.609 -7.163 1.00 92.88 172 ASN A N 1
ATOM 1375 C CA . ASN A 1 172 ? 9.039 10.311 -8.378 1.00 92.88 172 ASN A CA 1
ATOM 1376 C C . ASN A 1 172 ? 8.620 9.318 -9.465 1.00 92.88 172 ASN A C 1
ATOM 1378 O O . ASN A 1 172 ? 9.421 8.520 -9.946 1.00 92.88 172 ASN A O 1
ATOM 1382 N N . VAL A 1 173 ? 7.338 9.357 -9.823 1.00 93.88 173 VAL A N 1
ATOM 1383 C CA . VAL A 1 173 ? 6.696 8.360 -10.687 1.00 93.88 173 VAL A CA 1
ATOM 1384 C C . VAL A 1 173 ? 6.320 8.972 -12.027 1.00 93.88 173 VAL A C 1
ATOM 1386 O O . VAL A 1 173 ? 5.892 10.124 -12.088 1.00 93.88 173 VAL A O 1
ATOM 1389 N N . LEU A 1 174 ? 6.402 8.177 -13.088 1.00 95.62 174 LEU A N 1
ATOM 1390 C CA . LEU A 1 174 ? 5.896 8.545 -14.409 1.00 95.62 174 LEU A CA 1
ATOM 1391 C C . LEU A 1 174 ? 4.480 7.983 -14.581 1.00 95.62 174 LEU A C 1
ATOM 1393 O O . LEU A 1 174 ? 4.262 6.803 -14.325 1.00 95.62 174 LEU A O 1
ATOM 1397 N N . ASP A 1 175 ? 3.519 8.803 -15.011 1.00 95.38 175 ASP A N 1
ATOM 1398 C CA . ASP A 1 175 ? 2.128 8.395 -15.268 1.00 95.38 175 ASP A CA 1
ATOM 1399 C C . ASP A 1 175 ? 1.747 8.747 -16.716 1.00 95.38 175 ASP A C 1
ATOM 1401 O O . ASP A 1 175 ? 1.710 9.920 -17.090 1.00 95.38 175 ASP A O 1
ATOM 1405 N N . VAL A 1 176 ? 1.515 7.730 -17.552 1.00 95.31 176 VAL A N 1
ATOM 1406 C CA . VAL A 1 176 ? 1.252 7.878 -18.995 1.00 95.31 176 VAL A CA 1
ATOM 1407 C C . VAL A 1 176 ? 0.125 6.936 -19.406 1.00 95.31 176 VAL A C 1
ATOM 1409 O O . VAL A 1 176 ? 0.201 5.727 -19.201 1.00 95.31 176 VAL A O 1
ATOM 1412 N N . LYS A 1 177 ? -0.955 7.475 -19.990 1.00 93.88 177 LYS A N 1
ATOM 1413 C CA . LYS A 1 177 ? -2.158 6.710 -20.399 1.00 93.88 177 LYS A CA 1
ATOM 1414 C C . LYS A 1 177 ? -2.707 5.775 -19.296 1.00 93.88 177 LYS A C 1
ATOM 1416 O O . LYS A 1 177 ? -3.251 4.705 -19.582 1.00 93.88 177 LYS A O 1
ATOM 1421 N N . GLY A 1 178 ? -2.569 6.180 -18.030 1.00 93.81 178 GLY A N 1
ATOM 1422 C CA . GLY A 1 178 ? -3.004 5.419 -16.855 1.00 93.81 178 GLY A CA 1
ATOM 1423 C C . GLY A 1 178 ? -2.072 4.276 -16.439 1.00 93.81 178 GLY A C 1
ATOM 1424 O O . GLY A 1 178 ? -2.421 3.543 -15.513 1.00 93.81 178 GLY A O 1
ATOM 1425 N N . TYR A 1 179 ? -0.925 4.115 -17.105 1.00 96.19 179 TYR A N 1
ATOM 1426 C CA . TYR A 1 179 ? 0.178 3.271 -16.657 1.00 96.19 179 TYR A CA 1
ATOM 1427 C C . TYR A 1 179 ? 1.109 4.107 -15.792 1.00 96.19 179 TYR A C 1
ATOM 1429 O O . TYR A 1 179 ? 1.576 5.164 -16.218 1.00 96.19 179 TYR A O 1
ATOM 1437 N N . ARG A 1 180 ? 1.389 3.626 -14.587 1.00 96.31 180 ARG A N 1
ATOM 1438 C CA . ARG A 1 180 ? 2.309 4.270 -13.664 1.00 96.31 180 ARG A CA 1
ATOM 1439 C C . ARG A 1 180 ? 3.565 3.436 -13.511 1.00 96.31 180 ARG A C 1
ATOM 1441 O O . ARG A 1 180 ? 3.479 2.250 -13.198 1.00 96.31 180 ARG A O 1
ATOM 1448 N N . PHE A 1 181 ? 4.703 4.084 -13.702 1.00 96.38 181 PHE A N 1
ATOM 1449 C CA . PHE A 1 181 ? 6.022 3.484 -13.626 1.00 96.38 181 PHE A CA 1
ATOM 1450 C C . PHE A 1 181 ? 6.730 3.925 -12.355 1.00 96.38 181 PHE A C 1
ATOM 1452 O O . PHE A 1 181 ? 6.730 5.105 -11.990 1.00 96.38 181 PHE A O 1
ATOM 1459 N 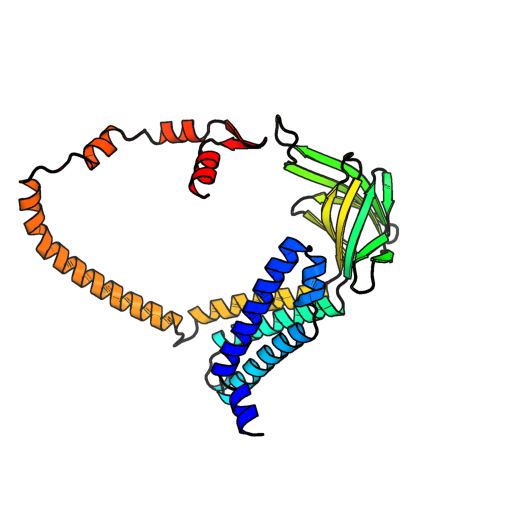N . PHE A 1 182 ? 7.339 2.950 -11.699 1.00 95.00 182 PHE A N 1
ATOM 1460 C CA . PHE A 1 182 ? 8.131 3.111 -10.497 1.00 95.00 182 PHE A CA 1
ATOM 1461 C C . PHE A 1 182 ? 9.489 2.491 -10.741 1.00 95.00 182 PHE A C 1
ATOM 1463 O O . PHE A 1 182 ? 9.595 1.405 -11.308 1.00 95.00 182 PHE A O 1
ATOM 1470 N N . GLN A 1 183 ? 10.520 3.149 -10.247 1.00 94.56 183 GLN A N 1
ATOM 1471 C CA . GLN A 1 183 ? 11.844 2.571 -10.246 1.00 94.56 183 GLN A CA 1
ATOM 1472 C C . GLN A 1 183 ? 11.890 1.402 -9.250 1.00 94.56 183 GLN A C 1
ATOM 1474 O O . GLN A 1 183 ? 11.675 1.609 -8.054 1.00 94.56 183 GLN A O 1
ATOM 1479 N N . ALA A 1 184 ? 12.123 0.181 -9.741 1.00 91.25 184 ALA A N 1
ATOM 1480 C CA . ALA A 1 184 ? 12.066 -1.033 -8.925 1.00 91.25 184 ALA A CA 1
ATOM 1481 C C . ALA A 1 184 ? 13.450 -1.641 -8.676 1.00 91.25 184 ALA A C 1
ATOM 1483 O O . ALA A 1 184 ? 13.749 -2.050 -7.555 1.00 91.25 184 ALA A O 1
ATOM 1484 N N . SER A 1 185 ? 14.287 -1.717 -9.712 1.00 92.25 185 SER A N 1
ATOM 1485 C CA . SER A 1 185 ? 15.641 -2.270 -9.629 1.00 92.25 185 SER A CA 1
ATOM 1486 C C . SER A 1 185 ? 16.496 -1.804 -10.817 1.00 92.25 185 SER A C 1
ATOM 1488 O O . SER A 1 185 ? 16.089 -0.898 -11.546 1.00 92.25 185 SER A O 1
ATOM 1490 N N . TYR A 1 186 ? 17.682 -2.383 -10.978 1.00 94.00 186 TYR A N 1
ATOM 1491 C CA . TYR A 1 186 ? 18.663 -2.048 -12.008 1.00 94.00 186 TYR A CA 1
ATOM 1492 C C . TYR A 1 186 ? 19.584 -3.241 -12.293 1.00 94.00 186 TYR A C 1
ATOM 1494 O O . TYR A 1 186 ? 19.697 -4.153 -11.467 1.00 94.00 186 TYR A O 1
ATOM 1502 N N . ASP A 1 187 ? 20.235 -3.232 -13.454 1.00 94.56 187 ASP A N 1
ATOM 1503 C CA . ASP A 1 187 ? 21.188 -4.272 -13.849 1.00 94.56 187 ASP A CA 1
ATOM 1504 C C . ASP A 1 187 ? 22.511 -4.142 -13.079 1.00 94.56 187 ASP A C 1
ATOM 1506 O O . ASP A 1 187 ? 22.945 -3.049 -12.720 1.00 94.56 187 ASP A O 1
ATOM 1510 N N . GLN A 1 188 ? 23.195 -5.265 -12.835 1.00 90.81 188 GLN A N 1
ATOM 1511 C CA . GLN A 1 188 ? 24.463 -5.268 -12.085 1.00 90.81 188 GLN A CA 1
ATOM 1512 C C . GLN A 1 188 ? 25.595 -4.502 -12.780 1.00 90.81 188 GLN A C 1
ATOM 1514 O O . GLN A 1 188 ? 26.543 -4.100 -12.111 1.00 90.81 188 GLN A O 1
ATOM 1519 N N . ASP A 1 189 ? 25.508 -4.336 -14.098 1.00 93.31 189 ASP A N 1
ATOM 1520 C CA . ASP A 1 189 ? 26.454 -3.566 -14.905 1.00 93.31 189 ASP A CA 1
ATOM 1521 C C . ASP A 1 189 ? 26.124 -2.067 -14.956 1.00 93.31 189 ASP A C 1
ATOM 1523 O O . ASP A 1 189 ? 26.865 -1.324 -15.587 1.00 93.31 189 ASP A O 1
ATOM 1527 N N . GLU A 1 190 ? 25.056 -1.627 -14.278 1.00 92.44 190 GLU A N 1
ATOM 1528 C CA . GLU A 1 190 ? 24.609 -0.229 -14.200 1.00 92.44 190 GLU A CA 1
ATOM 1529 C C . GLU A 1 190 ? 24.202 0.380 -15.547 1.00 92.44 190 GLU A C 1
ATOM 1531 O O . GLU A 1 190 ? 24.125 1.592 -15.663 1.00 92.44 190 GLU A O 1
ATOM 1536 N N . LEU A 1 191 ? 23.895 -0.443 -16.553 1.00 93.88 191 LEU A N 1
ATOM 1537 C CA . LEU A 1 191 ? 23.493 0.024 -17.888 1.00 93.88 191 LEU A CA 1
ATOM 1538 C C . LEU A 1 191 ? 22.014 -0.241 -18.191 1.00 93.88 191 LEU A C 1
ATOM 1540 O O . LEU A 1 191 ? 21.573 -0.133 -19.337 1.00 93.88 191 LEU A O 1
ATOM 1544 N N . GLY A 1 192 ? 21.244 -0.655 -17.184 1.00 94.88 192 GLY A N 1
ATOM 1545 C CA . GLY A 1 192 ? 19.860 -1.066 -17.360 1.00 94.88 192 GLY A CA 1
ATOM 1546 C C . GLY A 1 192 ? 18.984 -0.753 -16.162 1.00 94.88 192 GLY A C 1
ATOM 1547 O O . GLY A 1 192 ? 19.388 -0.881 -15.004 1.00 94.88 192 GLY A O 1
ATOM 1548 N N . THR A 1 193 ? 17.748 -0.369 -16.464 1.00 95.81 193 THR A N 1
ATOM 1549 C CA . THR A 1 193 ? 16.721 -0.036 -15.485 1.00 95.81 193 THR A CA 1
ATOM 1550 C C . THR A 1 193 ? 15.610 -1.076 -15.491 1.00 95.81 193 THR A C 1
ATOM 1552 O O . THR A 1 193 ? 15.165 -1.531 -16.548 1.00 95.81 193 THR A O 1
ATOM 1555 N N . ILE A 1 194 ? 15.132 -1.446 -14.303 1.00 95.56 194 ILE A N 1
ATOM 1556 C CA . ILE A 1 194 ? 13.948 -2.289 -14.136 1.00 95.56 194 ILE A CA 1
ATOM 1557 C C . ILE A 1 194 ? 12.862 -1.431 -13.499 1.00 95.56 194 ILE A C 1
ATOM 1559 O O . ILE A 1 194 ? 12.925 -1.060 -12.321 1.00 95.56 194 ILE A O 1
ATOM 1563 N N . LEU A 1 195 ? 11.838 -1.132 -14.289 1.00 96.12 195 LEU A N 1
ATOM 1564 C CA . LEU A 1 195 ? 10.688 -0.342 -13.885 1.00 96.12 195 LEU A CA 1
ATOM 1565 C C . LEU A 1 195 ? 9.531 -1.275 -13.539 1.00 96.12 195 LEU A C 1
ATOM 1567 O O . LEU A 1 195 ? 9.147 -2.119 -14.343 1.00 96.12 195 LEU A O 1
ATOM 1571 N N . SER A 1 196 ? 8.922 -1.104 -12.369 1.00 95.12 196 SER A N 1
ATOM 1572 C CA . SER A 1 196 ? 7.615 -1.699 -12.090 1.00 95.12 196 SER A CA 1
ATOM 1573 C C . SER A 1 196 ? 6.534 -0.845 -12.739 1.00 95.12 196 SER A C 1
ATOM 1575 O O . SER A 1 196 ? 6.526 0.376 -12.581 1.00 95.12 196 SER A O 1
ATOM 1577 N N . VAL A 1 197 ? 5.614 -1.484 -13.456 1.00 95.88 197 VAL A N 1
ATOM 1578 C CA . VAL A 1 197 ? 4.480 -0.829 -14.103 1.00 95.88 197 VAL A CA 1
ATOM 1579 C C . VAL A 1 197 ? 3.172 -1.346 -13.524 1.00 95.88 197 VAL A C 1
ATOM 1581 O O . VAL A 1 197 ? 2.972 -2.553 -13.384 1.00 95.88 197 VAL A O 1
ATOM 1584 N N . ASN A 1 198 ? 2.248 -0.434 -13.223 1.00 95.19 198 ASN A N 1
ATOM 1585 C CA . ASN A 1 198 ? 0.872 -0.793 -12.908 1.00 95.19 198 ASN A CA 1
ATOM 1586 C C . ASN A 1 198 ? -0.145 0.052 -13.679 1.00 95.19 198 ASN A C 1
ATOM 1588 O O . ASN A 1 198 ? 0.069 1.227 -13.962 1.00 95.19 198 ASN A O 1
ATOM 1592 N N . LYS A 1 199 ? -1.278 -0.561 -14.018 1.00 95.81 199 LYS A N 1
ATOM 1593 C CA . LYS A 1 199 ? -2.453 0.107 -14.578 1.00 95.81 199 LYS A CA 1
ATOM 1594 C C . LYS A 1 199 ? -3.664 -0.281 -13.755 1.00 95.81 199 LYS A C 1
ATOM 1596 O O . LYS A 1 199 ? -4.260 -1.333 -13.964 1.00 95.81 199 LYS A O 1
ATOM 1601 N N . ASP A 1 200 ? -4.015 0.592 -12.821 1.00 95.25 200 ASP A N 1
ATOM 1602 C CA . ASP A 1 200 ? -5.158 0.415 -11.930 1.00 95.25 200 ASP A CA 1
ATOM 1603 C C . ASP A 1 200 ? -5.789 1.768 -11.578 1.00 95.25 200 ASP A C 1
ATOM 1605 O O . ASP A 1 200 ? -5.772 2.231 -10.441 1.00 95.25 200 ASP A O 1
ATOM 1609 N N . VAL A 1 201 ? -6.313 2.474 -12.580 1.00 94.88 201 VAL A N 1
ATOM 1610 C CA . VAL A 1 201 ? -6.930 3.788 -12.341 1.00 94.88 201 VAL A CA 1
ATOM 1611 C C . VAL A 1 201 ? -8.208 3.641 -11.506 1.00 94.88 201 VAL A C 1
ATOM 1613 O O . VAL A 1 201 ? -8.415 4.402 -10.560 1.00 94.88 201 VAL A O 1
ATOM 1616 N N . ALA A 1 202 ? -9.048 2.651 -11.823 1.00 96.06 202 ALA A N 1
ATOM 1617 C CA . ALA A 1 202 ? -10.338 2.449 -11.170 1.00 96.06 202 ALA A CA 1
ATOM 1618 C C . ALA A 1 202 ? -10.194 1.943 -9.726 1.00 96.06 202 ALA A C 1
ATOM 1620 O O . ALA A 1 202 ? -10.719 2.580 -8.809 1.00 96.06 202 ALA A O 1
ATOM 1621 N N . GLY A 1 203 ? -9.455 0.850 -9.502 1.00 96.56 203 GLY A N 1
ATOM 1622 C CA . GLY A 1 203 ? -9.284 0.258 -8.174 1.00 96.56 203 GLY A CA 1
ATOM 1623 C C . GLY A 1 203 ? -8.580 1.208 -7.212 1.00 96.56 203 GLY A C 1
ATOM 1624 O O . GLY A 1 203 ? -9.064 1.427 -6.095 1.00 96.56 203 GLY A O 1
ATOM 1625 N N . ARG A 1 204 ? -7.532 1.901 -7.676 1.00 94.81 204 ARG A N 1
ATOM 1626 C CA . ARG A 1 204 ? -6.877 2.985 -6.926 1.00 94.81 204 ARG A CA 1
ATOM 1627 C C . ARG A 1 204 ? -7.848 4.096 -6.536 1.00 94.81 204 ARG A C 1
ATOM 1629 O O . ARG A 1 204 ? -7.866 4.501 -5.377 1.00 94.81 204 ARG A O 1
ATOM 1636 N N . THR A 1 205 ? -8.665 4.586 -7.470 1.00 96.75 205 THR A N 1
ATOM 1637 C CA . THR A 1 205 ? -9.607 5.690 -7.201 1.00 96.75 205 THR A CA 1
ATOM 1638 C C . THR A 1 205 ? -10.655 5.299 -6.157 1.00 96.75 205 THR A C 1
ATOM 1640 O O . THR A 1 205 ? -10.926 6.067 -5.228 1.00 96.75 205 THR A O 1
ATOM 1643 N N . ILE A 1 206 ? -11.206 4.085 -6.263 1.00 98.00 206 ILE A N 1
ATOM 1644 C CA . ILE A 1 206 ? -12.165 3.543 -5.290 1.00 98.00 206 ILE A CA 1
ATOM 1645 C C . ILE A 1 206 ? -11.495 3.397 -3.918 1.00 98.00 206 ILE A C 1
ATOM 1647 O O . ILE A 1 206 ? -12.021 3.884 -2.918 1.00 98.00 206 ILE A O 1
ATOM 1651 N N . THR A 1 207 ? -10.304 2.799 -3.868 1.00 97.56 207 THR A N 1
ATOM 1652 C CA . THR A 1 207 ? -9.554 2.595 -2.621 1.00 97.56 207 THR A CA 1
ATOM 1653 C C . THR A 1 207 ? -9.233 3.922 -1.932 1.00 97.56 207 THR A C 1
ATOM 1655 O O . THR A 1 207 ? -9.426 4.056 -0.726 1.00 97.56 207 THR A O 1
ATOM 1658 N N . TYR A 1 208 ? -8.811 4.935 -2.691 1.00 97.06 208 TYR A N 1
ATOM 1659 C CA . TYR A 1 208 ? -8.458 6.250 -2.147 1.00 97.06 208 TYR A CA 1
ATOM 1660 C C . TYR A 1 208 ? -9.690 6.998 -1.633 1.00 97.06 208 TYR A C 1
ATOM 1662 O O . TYR A 1 208 ? -9.632 7.641 -0.585 1.00 97.06 208 TYR A O 1
ATOM 1670 N N . SER A 1 209 ? -10.829 6.845 -2.309 1.00 98.00 209 SER A N 1
ATOM 1671 C CA . SER A 1 209 ? -12.121 7.334 -1.822 1.00 98.00 209 SER A CA 1
ATOM 1672 C C . SER A 1 209 ? -12.536 6.621 -0.529 1.00 98.00 209 SER A C 1
ATOM 1674 O O . SER A 1 209 ? -13.046 7.251 0.397 1.00 98.00 209 SER A O 1
ATOM 1676 N N . GLY A 1 210 ? -12.239 5.324 -0.416 1.00 98.12 210 GLY A N 1
ATOM 1677 C CA . GLY A 1 210 ? -12.371 4.555 0.819 1.00 98.12 210 GLY A CA 1
ATOM 1678 C C . GLY A 1 210 ? -11.495 5.095 1.953 1.00 98.12 210 GLY A C 1
ATOM 1679 O O . GLY A 1 210 ? -11.997 5.304 3.053 1.00 98.12 210 GLY A O 1
ATOM 1680 N N . TYR A 1 211 ? -10.219 5.403 1.702 1.00 98.00 211 TYR A N 1
ATOM 1681 C CA . TYR A 1 211 ? -9.338 6.022 2.704 1.00 98.00 211 TYR A CA 1
ATOM 1682 C C . TYR A 1 211 ? -9.812 7.412 3.136 1.00 98.00 211 TYR A C 1
ATOM 1684 O O . TYR A 1 211 ? -9.794 7.722 4.329 1.00 98.00 211 TYR A O 1
ATOM 1692 N N . LEU A 1 212 ? -10.303 8.227 2.200 1.00 98.00 212 LEU A N 1
ATOM 1693 C CA . LEU A 1 212 ? -10.914 9.516 2.520 1.00 98.00 212 LEU A CA 1
ATOM 1694 C C . LEU A 1 212 ? -12.147 9.335 3.421 1.00 98.00 212 LEU A C 1
ATOM 1696 O O . LEU A 1 212 ? -12.270 10.001 4.450 1.00 98.00 212 LEU A O 1
ATOM 1700 N N . LEU A 1 213 ? -13.029 8.389 3.086 1.00 97.69 213 LEU A N 1
ATOM 1701 C CA . LEU A 1 213 ? -14.197 8.056 3.903 1.00 97.69 213 LEU A CA 1
ATOM 1702 C C . LEU A 1 213 ? -13.799 7.518 5.286 1.00 97.69 213 LEU A C 1
ATOM 1704 O O . LEU A 1 213 ? -14.456 7.840 6.278 1.00 97.69 213 LEU A O 1
ATOM 1708 N N . LEU A 1 214 ? -12.716 6.740 5.375 1.00 97.31 214 LEU A N 1
ATOM 1709 C CA . LEU A 1 214 ? -12.176 6.226 6.634 1.00 97.31 214 LEU A CA 1
ATOM 1710 C C . LEU A 1 214 ? -11.703 7.372 7.532 1.00 97.31 214 LEU A C 1
ATOM 1712 O O . LEU A 1 214 ? -12.063 7.421 8.710 1.00 97.31 214 LEU A O 1
ATOM 1716 N N . MET A 1 215 ? -10.953 8.322 6.963 1.00 97.19 215 MET A N 1
ATOM 1717 C CA . MET A 1 215 ? -10.517 9.530 7.661 1.00 97.19 215 MET A CA 1
ATOM 1718 C C . MET A 1 215 ? -11.721 10.317 8.189 1.00 97.19 215 MET A C 1
ATOM 1720 O O . MET A 1 215 ? -11.769 10.642 9.376 1.00 97.19 215 MET A O 1
ATOM 1724 N N . ILE A 1 216 ? -12.736 10.553 7.350 1.00 96.06 216 ILE A N 1
ATOM 1725 C CA . ILE A 1 216 ? -13.983 11.215 7.761 1.00 96.06 216 ILE A CA 1
ATOM 1726 C C . ILE A 1 216 ? -14.665 10.434 8.893 1.00 96.06 216 ILE A C 1
ATOM 1728 O O . ILE A 1 216 ? -15.089 11.028 9.882 1.00 96.06 216 ILE A O 1
ATOM 1732 N N . GLY A 1 217 ? -14.736 9.104 8.803 1.00 94.19 217 GLY A N 1
ATOM 1733 C CA . GLY A 1 217 ? -15.308 8.246 9.842 1.00 94.19 217 GLY A CA 1
ATOM 1734 C C . GLY A 1 217 ? -14.611 8.395 11.199 1.00 94.19 217 GLY A C 1
ATOM 1735 O O . GLY A 1 217 ? -15.285 8.501 12.230 1.00 94.19 217 GLY A O 1
ATOM 1736 N N . PHE A 1 218 ? -13.277 8.473 11.210 1.00 93.06 218 PHE A N 1
ATOM 1737 C CA . PHE A 1 218 ? -12.517 8.745 12.431 1.00 93.06 218 PHE A CA 1
ATOM 1738 C C . PHE A 1 218 ? -12.755 10.159 12.962 1.00 93.06 218 PHE A C 1
ATOM 1740 O O . PHE A 1 218 ? -12.998 10.312 14.159 1.00 93.06 218 PHE A O 1
ATOM 1747 N N . LEU A 1 219 ? -12.784 11.178 12.099 1.00 93.12 219 LEU A N 1
ATOM 1748 C CA . LEU A 1 219 ? -13.101 12.554 12.502 1.00 93.12 219 LEU A CA 1
ATOM 1749 C C . LEU A 1 219 ? -14.504 12.656 13.124 1.00 93.12 219 LEU A C 1
ATOM 1751 O O . LEU A 1 219 ? -14.685 13.250 14.190 1.00 93.12 219 LEU A O 1
ATOM 1755 N N . LEU A 1 220 ? -15.496 11.982 12.537 1.00 91.12 220 LEU A N 1
ATOM 1756 C CA . LEU A 1 220 ? -16.855 11.916 13.077 1.00 91.12 220 LEU A CA 1
ATOM 1757 C C . LEU A 1 220 ? -16.910 11.266 14.466 1.00 91.12 220 LEU A C 1
ATOM 1759 O O . LEU A 1 220 ? -17.815 11.580 15.244 1.00 91.12 220 LEU A O 1
ATOM 1763 N N . MET A 1 221 ? -15.960 10.399 14.833 1.00 87.19 221 MET A N 1
ATOM 1764 C CA . MET A 1 221 ? -15.912 9.790 16.168 1.00 87.19 221 MET A CA 1
ATOM 1765 C C . MET A 1 221 ? -15.683 10.827 17.279 1.00 87.19 221 MET A C 1
ATOM 1767 O O . MET A 1 221 ? -16.227 10.676 18.383 1.00 87.19 221 MET A O 1
ATOM 1771 N N . PHE A 1 222 ? -14.949 11.903 16.974 1.00 85.75 222 PHE A N 1
ATOM 1772 C CA . PHE A 1 222 ? -14.741 13.038 17.875 1.00 85.75 222 PHE A CA 1
ATOM 1773 C C . PHE A 1 222 ? -15.999 13.901 18.004 1.00 85.75 222 PHE A C 1
ATOM 1775 O O . PHE A 1 222 ? -16.257 14.448 19.077 1.00 85.75 222 PHE A O 1
ATOM 1782 N N . ILE A 1 223 ? -16.814 13.994 16.948 1.00 86.25 223 ILE A N 1
ATOM 1783 C CA . ILE A 1 223 ? -17.983 14.890 16.874 1.00 86.25 223 ILE A CA 1
ATOM 1784 C C . ILE A 1 223 ? -19.283 14.202 17.342 1.00 86.25 223 ILE A C 1
ATOM 1786 O O . ILE A 1 223 ? -20.184 14.846 17.879 1.00 86.25 223 ILE A O 1
ATOM 1790 N N . THR A 1 224 ? -19.380 12.879 17.216 1.00 84.25 224 THR A N 1
ATOM 1791 C CA . THR A 1 224 ? -20.627 12.149 17.487 1.00 84.25 224 THR A CA 1
ATOM 1792 C C . THR A 1 224 ? -20.961 12.115 18.990 1.00 84.25 224 THR A C 1
ATOM 1794 O O . THR A 1 224 ? -20.186 11.559 19.782 1.00 84.25 224 THR A O 1
ATOM 1797 N N . PRO A 1 225 ? -22.132 12.632 19.416 1.00 73.19 225 PRO A N 1
ATOM 1798 C CA . PRO A 1 225 ? -22.586 12.552 20.802 1.00 73.19 225 PRO A CA 1
ATOM 1799 C C . PRO A 1 225 ? -22.715 11.097 21.273 1.00 73.19 225 PRO A C 1
ATOM 1801 O O . PRO A 1 225 ? -23.222 10.229 20.563 1.00 73.19 225 PRO A O 1
ATOM 1804 N N . GLY A 1 226 ? -22.240 10.801 22.485 1.00 75.50 226 GLY A N 1
ATOM 1805 C CA . GLY A 1 226 ? -22.325 9.453 23.058 1.00 75.50 226 GLY A CA 1
ATOM 1806 C C . GLY A 1 226 ? -21.383 8.410 22.437 1.00 75.50 226 GLY A C 1
ATOM 1807 O O . GLY A 1 226 ? -21.570 7.214 22.694 1.00 75.50 226 GLY A O 1
ATOM 1808 N N . SER A 1 227 ? -20.375 8.821 21.652 1.00 79.94 227 SER A N 1
ATOM 1809 C CA . SER A 1 227 ? -19.288 7.930 21.224 1.00 79.94 227 SER A CA 1
ATOM 1810 C C . SER A 1 227 ? -18.511 7.395 22.438 1.00 79.94 227 SER A C 1
ATOM 1812 O O . SER A 1 227 ? -18.384 8.077 23.460 1.00 79.94 227 SER A O 1
ATOM 1814 N N . ARG A 1 228 ? -17.989 6.158 22.358 1.00 77.69 228 ARG A N 1
ATOM 1815 C CA . ARG A 1 228 ? -17.146 5.596 23.435 1.00 77.69 228 ARG A CA 1
ATOM 1816 C C . ARG A 1 228 ? -15.934 6.479 23.704 1.00 77.69 228 ARG A C 1
ATOM 1818 O O . ARG A 1 228 ? -15.579 6.651 24.858 1.00 77.69 228 ARG A O 1
ATOM 1825 N N . PHE A 1 229 ? -15.366 7.076 22.662 1.00 79.69 229 PHE A N 1
ATOM 1826 C CA . PHE A 1 229 ? -14.236 7.984 22.782 1.00 79.69 229 PHE A CA 1
ATOM 1827 C C . PHE A 1 229 ? -14.571 9.219 23.630 1.00 79.69 229 PHE A C 1
ATOM 1829 O O . PHE A 1 229 ? -13.851 9.521 24.573 1.00 79.69 229 PHE A O 1
ATOM 1836 N N . ARG A 1 230 ? -15.722 9.873 23.402 1.00 80.44 230 ARG A N 1
ATOM 1837 C CA . ARG A 1 230 ? -16.184 10.969 24.276 1.00 80.44 230 ARG A CA 1
ATOM 1838 C C . ARG A 1 230 ? -16.453 10.512 25.706 1.00 80.44 230 ARG A C 1
ATOM 1840 O O . ARG A 1 230 ? -16.137 11.246 26.637 1.00 80.44 230 ARG A O 1
ATOM 1847 N N . LYS A 1 231 ? -17.024 9.315 25.889 1.00 84.12 231 LYS A N 1
ATOM 1848 C CA . LYS A 1 231 ? -17.201 8.734 27.231 1.00 84.12 231 LYS A CA 1
ATOM 1849 C C . LYS A 1 231 ? -15.852 8.529 27.921 1.00 84.12 231 LYS A C 1
ATOM 1851 O O . LYS A 1 231 ? -15.730 8.885 29.083 1.00 84.12 231 LYS A O 1
ATOM 1856 N N . LEU A 1 232 ? -14.854 8.037 27.191 1.00 83.38 232 LEU A N 1
ATOM 1857 C CA . LEU A 1 232 ? -13.505 7.812 27.697 1.00 83.38 232 LEU A CA 1
ATOM 1858 C C . LEU A 1 232 ? -12.795 9.132 28.023 1.00 83.38 232 LEU A C 1
ATOM 1860 O O . LEU A 1 232 ? -12.186 9.233 29.076 1.00 83.38 232 LEU A O 1
ATOM 1864 N N . ILE A 1 233 ? -12.940 10.172 27.191 1.00 83.94 233 ILE A N 1
ATOM 1865 C CA . ILE A 1 233 ? -12.450 11.526 27.505 1.00 83.94 233 ILE A CA 1
ATOM 1866 C C . ILE A 1 233 ? -13.104 12.054 28.781 1.00 83.94 233 ILE A C 1
ATOM 1868 O O . ILE A 1 233 ? -12.422 12.645 29.615 1.00 83.94 233 ILE A O 1
ATOM 1872 N N . ARG A 1 234 ? -14.417 11.850 28.948 1.00 84.81 234 ARG A N 1
ATOM 1873 C CA . ARG A 1 234 ? -15.126 12.278 30.157 1.00 84.81 234 ARG A CA 1
ATOM 1874 C C . ARG A 1 234 ? -14.599 11.543 31.389 1.00 84.81 234 ARG A C 1
ATOM 1876 O O . ARG A 1 234 ? -14.214 12.200 32.346 1.00 84.81 234 ARG A O 1
ATOM 1883 N N . GLN A 1 235 ? -14.481 10.218 31.307 1.00 87.38 235 GLN A N 1
ATOM 1884 C CA . GLN A 1 235 ? -13.909 9.380 32.364 1.00 87.38 235 GLN A CA 1
ATOM 1885 C C . GLN A 1 235 ? -12.458 9.752 32.680 1.00 87.38 235 GLN A C 1
ATOM 1887 O O . GLN A 1 235 ? -12.085 9.771 33.847 1.00 87.38 235 GLN A O 1
ATOM 1892 N N . LEU A 1 236 ? -11.647 10.091 31.673 1.00 85.00 236 LEU A N 1
ATOM 1893 C CA . LEU A 1 236 ? -10.273 10.567 31.849 1.00 85.00 236 LEU A CA 1
ATOM 1894 C C . LEU A 1 236 ? -10.234 11.924 32.558 1.00 85.00 236 LEU A C 1
ATOM 1896 O O . LEU A 1 236 ? -9.386 12.150 33.411 1.00 85.00 236 LEU A O 1
ATOM 1900 N N . ARG A 1 237 ? -11.145 12.844 32.219 1.00 85.50 237 ARG A N 1
ATOM 1901 C CA . ARG A 1 237 ? -11.269 14.138 32.907 1.00 85.50 237 ARG A CA 1
ATOM 1902 C C . ARG A 1 237 ? -11.687 13.959 34.363 1.00 85.50 237 ARG A C 1
ATOM 1904 O O . ARG A 1 237 ? -11.102 14.601 35.225 1.00 85.50 237 ARG A O 1
ATOM 1911 N N . GLU A 1 238 ? -12.661 13.086 34.610 1.00 87.06 238 GLU A N 1
ATOM 1912 C CA . GLU A 1 238 ? -13.138 12.718 35.949 1.00 87.06 238 GLU A CA 1
ATOM 1913 C C . GLU A 1 238 ? -11.985 12.112 36.772 1.00 87.06 238 GLU A C 1
ATOM 1915 O O . GLU A 1 238 ? -11.610 12.661 37.804 1.00 87.06 238 GLU A O 1
ATOM 1920 N N . THR A 1 239 ? -11.314 11.079 36.253 1.00 81.12 239 THR A N 1
ATOM 1921 C CA . THR A 1 239 ? -10.165 10.445 36.928 1.00 81.12 239 THR A CA 1
ATOM 1922 C C . THR A 1 239 ? -8.960 11.362 37.084 1.00 81.12 239 THR A C 1
ATOM 1924 O O . THR A 1 239 ? -8.292 11.289 38.107 1.00 81.12 239 THR A O 1
ATOM 1927 N N . ARG A 1 240 ? -8.663 12.253 36.130 1.00 78.56 240 ARG A N 1
ATOM 1928 C CA . ARG A 1 240 ? -7.592 13.249 36.286 1.00 78.56 240 ARG A CA 1
ATOM 1929 C C . ARG A 1 240 ? -7.937 14.270 37.363 1.00 78.56 240 ARG A C 1
ATOM 1931 O O . ARG A 1 240 ? -7.051 14.640 38.122 1.00 78.56 240 ARG A O 1
ATOM 1938 N N . ALA A 1 241 ? -9.190 14.713 37.442 1.00 81.12 241 ALA A N 1
ATOM 1939 C CA . ALA A 1 241 ? -9.634 15.604 38.507 1.00 81.12 241 ALA A CA 1
ATOM 1940 C C . ALA A 1 241 ? -9.526 14.916 39.875 1.00 81.12 241 ALA A C 1
ATOM 1942 O O . ALA A 1 241 ? -9.055 15.524 40.831 1.00 81.12 241 ALA A O 1
ATOM 1943 N N . ASP A 1 242 ? -9.886 13.637 39.963 1.00 81.06 242 ASP A N 1
ATOM 1944 C CA . ASP A 1 242 ? -9.766 12.870 41.202 1.00 81.06 242 ASP A CA 1
ATOM 1945 C C . ASP A 1 242 ? -8.305 12.566 41.556 1.00 81.06 242 ASP A C 1
ATOM 1947 O O . ASP A 1 242 ? -7.909 12.739 42.704 1.00 81.06 242 ASP A O 1
ATOM 1951 N N . ALA A 1 243 ? -7.460 12.244 40.576 1.00 75.81 243 ALA A N 1
ATOM 1952 C CA . ALA A 1 243 ? -6.019 12.101 40.763 1.00 75.81 243 ALA A CA 1
ATOM 1953 C C . ALA A 1 243 ? -5.358 13.422 41.179 1.00 75.81 243 ALA A C 1
ATOM 1955 O O . ALA A 1 243 ? -4.456 13.403 42.003 1.00 75.81 243 ALA A O 1
ATOM 1956 N N . GLN A 1 244 ? -5.812 14.570 40.664 1.00 75.50 244 GLN A N 1
ATOM 1957 C CA . GLN A 1 244 ? -5.347 15.890 41.102 1.00 75.50 244 GLN A CA 1
ATOM 1958 C C . GLN A 1 244 ? -5.753 16.185 42.547 1.00 75.50 244 GLN A C 1
ATOM 1960 O O . GLN A 1 244 ? -4.938 16.713 43.296 1.00 75.50 244 GLN A O 1
ATOM 1965 N N . LYS A 1 245 ? -6.968 15.811 42.967 1.00 79.44 245 LYS A N 1
ATOM 1966 C CA . LYS A 1 245 ? -7.394 15.923 44.373 1.00 79.44 245 LYS A CA 1
ATOM 1967 C C . LYS A 1 245 ? -6.570 15.007 45.276 1.00 79.44 245 LYS A C 1
ATOM 1969 O O . LYS A 1 245 ? -6.087 15.457 46.307 1.00 79.44 245 LYS A O 1
ATOM 1974 N N . ILE A 1 246 ? -6.371 13.750 44.872 1.00 76.12 246 ILE A N 1
ATOM 1975 C CA . ILE A 1 246 ? -5.548 12.783 45.610 1.00 76.12 246 ILE A CA 1
ATOM 1976 C C . ILE A 1 246 ? -4.108 13.284 45.693 1.00 76.12 246 ILE A C 1
ATOM 1978 O O . ILE A 1 246 ? -3.556 13.318 46.781 1.00 76.12 246 ILE A O 1
ATOM 1982 N N . ALA A 1 247 ? -3.516 13.739 44.588 1.00 76.00 247 ALA A N 1
ATOM 1983 C CA . ALA A 1 247 ? -2.173 14.306 44.567 1.00 76.00 247 ALA A CA 1
ATOM 1984 C C . ALA A 1 247 ? -2.069 15.570 45.428 1.00 76.00 247 ALA A C 1
ATOM 1986 O O . ALA A 1 247 ? -1.074 15.728 46.118 1.00 76.00 247 ALA A O 1
ATOM 1987 N N . ALA A 1 248 ? -3.083 16.439 45.452 1.00 76.00 248 ALA A N 1
ATOM 1988 C CA . ALA A 1 248 ? -3.103 17.607 46.331 1.00 76.00 248 ALA A CA 1
ATOM 1989 C C . ALA A 1 248 ? -3.137 17.209 47.816 1.00 76.00 248 ALA A C 1
ATOM 1991 O O . ALA A 1 248 ? -2.387 17.773 48.606 1.00 76.00 248 ALA A O 1
ATOM 1992 N N . VAL A 1 249 ? -3.944 16.207 48.187 1.00 78.75 249 VAL A N 1
ATOM 1993 C CA . VAL A 1 249 ? -3.966 15.642 49.550 1.00 78.75 249 VAL A CA 1
ATOM 1994 C C . VAL A 1 249 ? -2.626 14.993 49.889 1.00 78.75 249 VAL A C 1
ATOM 1996 O O . VAL A 1 249 ? -2.092 15.231 50.963 1.00 78.75 249 VAL A O 1
ATOM 1999 N N . LEU A 1 250 ? -2.059 14.220 48.964 1.00 76.31 250 LEU A N 1
ATOM 2000 C CA . LEU A 1 250 ? -0.801 13.503 49.152 1.00 76.31 250 LEU A CA 1
ATOM 2001 C C . LEU A 1 250 ? 0.389 14.469 49.230 1.00 76.31 250 LEU A C 1
ATOM 2003 O O . LEU A 1 250 ? 1.284 14.270 50.034 1.00 76.31 250 LEU A O 1
ATOM 2007 N N . VAL A 1 251 ? 0.375 15.566 48.471 1.00 75.06 251 VAL A N 1
ATOM 2008 C CA . VAL A 1 251 ? 1.327 16.674 48.621 1.00 75.06 251 VAL A CA 1
ATOM 2009 C C . VAL A 1 251 ? 1.139 17.344 49.980 1.00 75.06 251 VAL A C 1
ATOM 2011 O O . VAL A 1 251 ? 2.129 17.551 50.668 1.00 75.06 251 VAL A O 1
ATOM 2014 N N . LEU A 1 252 ? -0.094 17.612 50.427 1.00 72.88 252 LEU A N 1
ATOM 2015 C CA . LEU A 1 252 ? -0.341 18.179 51.760 1.00 72.88 252 LEU A CA 1
ATOM 2016 C C . LEU A 1 252 ? 0.157 17.275 52.900 1.00 72.88 252 LEU A C 1
ATOM 2018 O O . LEU A 1 252 ? 0.606 17.789 53.920 1.00 72.88 252 LEU A O 1
ATOM 2022 N N . THR A 1 253 ? 0.089 15.951 52.739 1.00 70.25 253 THR A N 1
ATOM 2023 C CA . THR A 1 253 ? 0.550 14.986 53.750 1.00 70.25 253 THR A CA 1
ATOM 2024 C C . THR A 1 253 ? 2.037 14.646 53.637 1.00 70.25 253 THR A C 1
ATOM 2026 O O . THR A 1 253 ? 2.650 14.304 54.644 1.00 70.25 253 THR A O 1
ATOM 2029 N N . VAL A 1 254 ? 2.647 14.776 52.452 1.00 67.50 254 VAL A N 1
ATOM 2030 C CA . VAL A 1 254 ? 4.080 14.517 52.207 1.00 67.50 254 VAL A CA 1
ATOM 2031 C C . VAL A 1 254 ? 4.950 15.769 52.369 1.00 67.50 254 VAL A C 1
ATOM 2033 O O . VAL A 1 254 ? 6.119 15.650 52.727 1.00 67.50 254 VAL A O 1
ATOM 2036 N N . LEU A 1 255 ? 4.407 16.978 52.201 1.00 63.34 255 LEU A N 1
ATOM 2037 C CA . LEU A 1 255 ? 5.096 18.241 52.512 1.00 63.34 255 LEU A CA 1
ATOM 2038 C C . LEU A 1 255 ? 5.712 18.268 53.930 1.00 63.34 255 LEU A C 1
ATOM 2040 O O . LEU A 1 255 ? 6.884 18.627 54.038 1.00 63.34 255 LEU A O 1
ATOM 2044 N N . PRO A 1 256 ? 5.016 17.838 55.005 1.00 62.31 256 PRO A N 1
ATOM 2045 C CA . PRO A 1 256 ? 5.622 17.735 56.336 1.00 62.31 256 PRO A CA 1
ATOM 2046 C C . PRO A 1 256 ? 6.597 16.551 56.508 1.00 62.31 256 PRO A C 1
ATOM 2048 O O . PRO A 1 256 ? 7.319 16.510 57.497 1.00 62.31 256 PRO A O 1
ATOM 2051 N N . LEU A 1 257 ? 6.662 15.603 55.564 1.00 58.78 257 LEU A N 1
ATOM 2052 C CA . LEU A 1 257 ? 7.683 14.541 55.533 1.00 58.78 257 LEU A CA 1
ATOM 2053 C C . LEU A 1 257 ? 8.969 14.994 54.812 1.00 58.78 257 LEU A C 1
ATOM 2055 O O . LEU A 1 257 ? 10.046 14.476 55.102 1.00 58.78 257 LEU A O 1
ATOM 2059 N N . TYR A 1 258 ? 8.888 15.985 53.916 1.00 59.66 258 TYR A N 1
ATOM 2060 C CA . TYR A 1 258 ? 10.049 16.565 53.223 1.00 59.66 258 TYR A CA 1
ATOM 2061 C C . TYR A 1 258 ? 11.004 17.303 54.172 1.00 59.66 258 TYR A C 1
ATOM 2063 O O . TYR A 1 258 ? 12.218 17.236 53.983 1.00 59.66 258 TYR A O 1
ATOM 2071 N N . SER A 1 259 ? 10.481 17.958 55.214 1.00 58.72 259 SER A N 1
ATOM 2072 C CA . SER A 1 259 ? 11.304 18.589 56.256 1.00 58.72 259 SER A CA 1
ATOM 2073 C C . SER A 1 259 ? 12.083 17.560 57.085 1.00 58.72 259 SER A C 1
ATOM 2075 O O . SER A 1 259 ? 13.220 17.825 57.462 1.00 58.72 259 SER A O 1
ATOM 2077 N N . VAL A 1 260 ? 11.522 16.363 57.301 1.00 58.75 260 VAL A N 1
ATOM 2078 C CA . VAL A 1 260 ? 12.201 15.241 57.977 1.00 58.75 260 VAL A CA 1
ATOM 2079 C C . VAL A 1 260 ? 13.238 14.582 57.058 1.00 58.75 260 VAL A C 1
ATOM 2081 O O . VAL A 1 260 ? 14.336 14.251 57.499 1.00 58.75 260 VAL A O 1
ATOM 2084 N N . ALA A 1 261 ? 12.942 14.442 55.761 1.00 55.84 261 ALA A N 1
ATOM 2085 C CA . ALA A 1 261 ? 13.872 13.874 54.783 1.00 55.84 261 ALA A CA 1
ATOM 2086 C C . ALA A 1 261 ? 15.081 14.785 54.490 1.00 55.84 261 ALA A C 1
ATOM 2088 O O . ALA A 1 261 ? 16.183 14.277 54.317 1.00 55.84 261 ALA A O 1
ATOM 2089 N N . GLN A 1 262 ? 14.924 16.118 54.506 1.00 56.66 262 GLN A N 1
ATOM 2090 C CA . GLN A 1 262 ? 16.062 17.055 54.429 1.00 56.66 262 GLN A CA 1
ATOM 2091 C C . GLN A 1 262 ? 17.046 16.903 55.600 1.00 56.66 262 GLN A C 1
ATOM 2093 O O . GLN A 1 262 ? 18.209 17.282 55.478 1.00 56.66 262 GLN A O 1
ATOM 2098 N N . GLN A 1 263 ? 16.593 16.333 56.719 1.00 55.09 263 GLN A N 1
ATOM 2099 C CA . GLN A 1 263 ? 17.409 16.067 57.900 1.00 55.09 263 GLN A CA 1
ATOM 2100 C C . GLN A 1 263 ? 18.186 14.740 57.799 1.00 55.09 263 GLN A C 1
ATOM 2102 O O . GLN A 1 263 ? 19.167 14.545 58.514 1.00 55.09 263 GLN A O 1
ATOM 2107 N N . MET A 1 264 ? 17.806 13.854 56.871 1.00 55.22 264 MET A N 1
ATOM 2108 C CA . MET A 1 264 ? 18.530 12.630 56.529 1.00 55.22 264 MET A CA 1
ATOM 2109 C C . MET A 1 264 ? 19.211 12.802 55.167 1.00 55.22 264 MET A C 1
ATOM 2111 O O . MET A 1 264 ? 18.652 12.470 54.124 1.00 55.22 264 MET A O 1
ATOM 2115 N N . GLY A 1 265 ? 20.432 13.342 55.184 1.00 58.38 265 GLY A N 1
ATOM 2116 C CA . GLY A 1 265 ? 21.262 13.540 53.996 1.00 58.38 265 GLY A CA 1
ATOM 2117 C C . GLY A 1 265 ? 21.373 12.271 53.147 1.00 58.38 265 GLY A C 1
ATOM 2118 O O . GLY A 1 265 ? 21.970 11.279 53.557 1.00 58.38 265 GLY A O 1
ATOM 2119 N N . GLY A 1 266 ? 20.788 12.318 51.954 1.00 58.81 266 GLY A N 1
ATOM 2120 C CA . GLY A 1 266 ? 20.734 11.197 51.025 1.00 58.81 266 GLY A CA 1
ATOM 2121 C C . GLY A 1 266 ? 20.823 11.672 49.584 1.00 58.81 266 GLY A C 1
ATOM 2122 O O . GLY A 1 266 ? 19.873 11.527 48.821 1.00 58.81 266 GLY A O 1
ATOM 2123 N N . LEU A 1 267 ? 21.966 12.237 49.203 1.00 57.91 267 LEU A N 1
ATOM 2124 C CA . LEU A 1 267 ? 22.320 12.482 47.809 1.00 57.91 267 LEU A CA 1
ATOM 2125 C C . LEU A 1 267 ? 23.688 11.848 47.559 1.00 57.91 267 LEU A C 1
ATOM 2127 O O . LEU A 1 267 ? 24.708 12.346 48.006 1.00 57.91 267 LEU A O 1
ATOM 2131 N N . SER A 1 268 ? 23.714 10.702 46.879 1.00 67.38 268 SER A N 1
ATOM 2132 C CA . SER A 1 268 ? 24.975 10.150 46.359 1.00 67.38 268 SER A CA 1
ATOM 2133 C C . SER A 1 268 ? 24.873 9.720 44.902 1.00 67.38 268 SER A C 1
ATOM 2135 O O . SER A 1 268 ? 25.848 9.824 44.172 1.00 67.38 2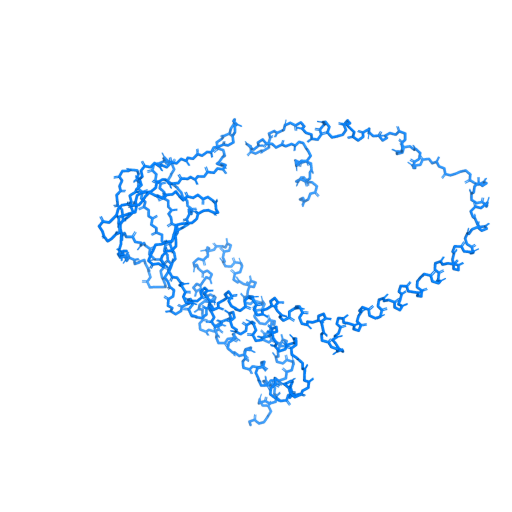68 SER A O 1
ATOM 2137 N N . VAL A 1 269 ? 23.691 9.322 44.420 1.00 62.84 269 VAL A N 1
ATOM 2138 C CA . VAL A 1 269 ? 23.534 8.878 43.025 1.00 62.84 269 VAL A CA 1
ATOM 2139 C C . VAL A 1 269 ? 23.150 10.029 42.093 1.00 62.84 269 VAL A C 1
ATOM 2141 O O . VAL A 1 269 ? 23.749 10.181 41.035 1.00 62.84 269 VAL A O 1
ATOM 2144 N N . ILE A 1 270 ? 22.189 10.880 42.475 1.00 68.56 270 ILE A N 1
ATOM 2145 C CA . ILE A 1 270 ? 21.744 11.996 41.617 1.00 68.56 270 ILE A CA 1
ATOM 2146 C C . ILE A 1 270 ? 22.826 13.077 41.524 1.00 68.56 270 ILE A C 1
ATOM 2148 O O . ILE A 1 270 ? 23.098 13.559 40.428 1.00 68.56 270 ILE A O 1
ATOM 2152 N N . GLU A 1 271 ? 23.487 13.405 42.637 1.00 69.75 271 GLU A N 1
ATOM 2153 C CA . GLU A 1 271 ? 24.635 14.319 42.633 1.00 69.75 271 GLU A CA 1
ATOM 2154 C C . GLU A 1 271 ? 25.801 13.758 41.819 1.00 69.75 271 GLU A C 1
ATOM 2156 O O . GLU A 1 271 ? 26.344 14.484 40.995 1.00 69.75 271 GLU A O 1
ATOM 2161 N N . ALA A 1 272 ? 26.127 12.464 41.934 1.00 71.06 272 ALA A N 1
ATOM 2162 C CA . ALA A 1 272 ? 27.175 11.854 41.113 1.00 71.06 272 ALA A CA 1
ATOM 2163 C C . ALA A 1 272 ? 26.833 11.845 39.611 1.00 71.06 272 ALA A C 1
ATOM 2165 O O . ALA A 1 272 ? 27.715 12.042 38.774 1.00 71.06 272 ALA A O 1
ATOM 2166 N N . VAL A 1 273 ? 25.561 11.652 39.243 1.00 71.88 273 VAL A N 1
ATOM 2167 C CA . VAL A 1 273 ? 25.101 11.724 37.843 1.00 71.88 273 VAL A CA 1
ATOM 2168 C C . VAL A 1 273 ? 25.114 13.164 37.323 1.00 71.88 273 VAL A C 1
ATOM 2170 O O . VAL A 1 273 ? 25.463 13.390 36.167 1.00 71.88 273 VAL A O 1
ATOM 2173 N N . GLN A 1 274 ? 24.768 14.148 38.157 1.00 74.19 274 GLN A N 1
ATOM 2174 C CA . GLN A 1 274 ? 24.832 15.566 37.791 1.00 74.19 274 GLN A CA 1
ATOM 2175 C C . GLN A 1 274 ? 26.274 16.074 37.689 1.00 74.19 274 GLN A C 1
ATOM 2177 O O . GLN A 1 274 ? 26.588 16.785 36.737 1.00 74.19 274 GLN A O 1
ATOM 2182 N N . GLN A 1 275 ? 27.154 15.671 38.609 1.00 77.94 275 GLN A N 1
ATOM 2183 C CA . GLN A 1 275 ? 28.582 16.004 38.591 1.00 77.94 275 GLN A CA 1
ATOM 2184 C C . GLN A 1 275 ? 29.283 15.442 37.350 1.00 77.94 275 GLN A C 1
ATOM 2186 O O . GLN A 1 275 ? 30.131 16.114 36.773 1.00 77.94 275 GLN A O 1
ATOM 2191 N N . ASN A 1 276 ? 28.892 14.246 36.896 1.00 79.69 276 ASN A N 1
ATOM 2192 C CA . ASN A 1 276 ? 29.449 13.612 35.697 1.00 79.69 276 ASN A CA 1
ATOM 2193 C C . ASN A 1 276 ? 28.617 13.862 34.427 1.00 79.69 276 ASN A C 1
ATOM 2195 O O . ASN A 1 276 ? 28.805 13.185 33.412 1.00 79.69 276 ASN A O 1
ATOM 2199 N N . ARG A 1 277 ? 27.676 14.817 34.452 1.00 83.62 277 ARG A N 1
ATOM 2200 C CA . ARG A 1 277 ? 26.853 15.124 33.281 1.00 83.62 277 ARG A CA 1
ATOM 2201 C C . ARG A 1 277 ? 27.716 15.766 32.198 1.00 83.62 277 ARG A C 1
ATOM 2203 O O . ARG A 1 277 ? 28.221 16.874 32.356 1.00 83.62 277 ARG A O 1
ATOM 2210 N N . ILE A 1 278 ? 27.805 15.101 31.050 1.00 86.56 278 ILE A N 1
ATOM 2211 C CA . ILE A 1 278 ? 28.460 15.658 29.865 1.00 86.56 278 ILE A CA 1
ATOM 2212 C C . ILE A 1 278 ? 27.664 16.890 29.391 1.00 86.56 278 ILE A C 1
ATOM 2214 O O . ILE A 1 278 ? 26.439 16.791 29.237 1.00 86.56 278 ILE A O 1
ATOM 2218 N N . PRO A 1 279 ? 28.318 18.042 29.135 1.00 92.00 279 PRO A N 1
ATOM 2219 C CA . PRO A 1 279 ? 27.648 19.215 28.590 1.00 92.00 279 PRO A CA 1
ATOM 2220 C C . PRO A 1 279 ? 26.913 18.881 27.292 1.00 92.00 279 PRO A C 1
ATOM 2222 O O . PRO A 1 279 ? 27.473 18.240 26.402 1.00 92.00 279 PRO A O 1
ATOM 2225 N N . GLU A 1 280 ? 25.679 19.360 27.151 1.00 88.69 280 GLU A N 1
ATOM 2226 C CA . GLU A 1 280 ? 24.828 19.047 25.995 1.00 88.69 280 GLU A CA 1
ATOM 2227 C C . GLU A 1 280 ? 25.488 19.447 24.669 1.00 88.69 280 GLU A C 1
ATOM 2229 O O . GLU A 1 280 ? 25.485 18.677 23.713 1.00 88.69 280 GLU A O 1
ATOM 2234 N N . ALA A 1 281 ? 26.170 20.595 24.643 1.00 92.81 281 ALA A N 1
ATOM 2235 C CA . ALA A 1 281 ? 26.936 21.039 23.482 1.00 92.81 281 ALA A CA 1
ATOM 2236 C C . ALA A 1 281 ? 28.090 20.083 23.119 1.00 92.81 281 ALA A C 1
ATOM 2238 O O . ALA A 1 281 ? 28.375 19.876 21.939 1.00 92.81 281 ALA A O 1
ATOM 2239 N N . HIS A 1 282 ? 28.753 19.480 24.112 1.00 91.00 282 HIS A N 1
ATOM 2240 C CA . HIS A 1 282 ? 29.826 18.511 23.882 1.00 91.00 282 HIS A CA 1
ATOM 2241 C C . HIS A 1 282 ? 29.264 17.178 23.373 1.00 91.00 282 HIS A C 1
ATOM 2243 O O . HIS A 1 282 ? 29.757 16.640 22.383 1.00 91.00 282 HIS A O 1
ATOM 2249 N N . ALA A 1 283 ? 28.180 16.694 23.986 1.00 90.00 283 ALA A N 1
ATOM 2250 C CA . ALA A 1 283 ? 27.471 15.501 23.534 1.00 90.00 283 ALA A CA 1
ATOM 2251 C C . ALA A 1 283 ? 26.924 15.663 22.104 1.00 90.00 283 ALA A C 1
ATOM 2253 O O . ALA A 1 283 ? 27.031 14.739 21.302 1.00 90.00 283 ALA A O 1
ATOM 2254 N N . ALA A 1 284 ? 26.412 16.847 21.748 1.00 92.31 284 ALA A N 1
ATOM 2255 C CA . ALA A 1 284 ? 25.954 17.156 20.395 1.00 92.31 284 ALA A CA 1
ATOM 2256 C C . ALA A 1 284 ? 27.102 17.126 19.373 1.00 92.31 284 ALA A C 1
ATOM 2258 O O . ALA A 1 284 ? 26.947 16.551 18.296 1.00 92.31 284 ALA A O 1
ATOM 2259 N N . ARG A 1 285 ? 28.275 17.680 19.720 1.00 94.25 285 ARG A N 1
ATOM 2260 C CA . ARG A 1 285 ? 29.478 17.613 18.871 1.00 94.25 285 ARG A CA 1
ATOM 2261 C C . ARG A 1 285 ? 29.956 16.178 18.668 1.00 94.25 285 ARG A C 1
ATOM 2263 O O . ARG A 1 285 ? 30.218 15.796 17.534 1.00 94.25 285 ARG A O 1
ATOM 2270 N N . PHE A 1 286 ? 30.020 15.382 19.736 1.00 92.94 286 PHE A N 1
ATOM 2271 C CA . PHE A 1 286 ? 30.362 13.961 19.644 1.00 92.94 286 PHE A CA 1
ATOM 2272 C C . PHE A 1 286 ? 29.341 13.189 18.798 1.00 92.94 286 PHE A C 1
ATOM 2274 O O . PHE A 1 286 ? 29.711 12.428 17.911 1.00 92.94 286 PHE A O 1
ATOM 2281 N N . GLY A 1 287 ? 28.048 13.440 19.014 1.00 92.88 287 GLY A N 1
ATOM 2282 C CA . GLY A 1 287 ? 26.957 12.818 18.269 1.00 92.88 287 GLY A CA 1
ATOM 2283 C C . GLY A 1 287 ? 26.952 13.145 16.773 1.00 92.88 287 GLY A C 1
ATOM 2284 O O . GLY A 1 287 ? 26.453 12.341 15.985 1.00 92.88 287 GLY A O 1
ATOM 2285 N N . ALA A 1 288 ? 27.519 14.289 16.380 1.00 94.31 288 ALA A N 1
ATOM 2286 C CA . ALA A 1 288 ? 27.665 14.713 14.990 1.00 94.31 288 ALA A CA 1
ATOM 2287 C C . ALA A 1 288 ? 28.888 14.106 14.281 1.00 94.31 288 ALA A C 1
ATOM 2289 O O . ALA A 1 288 ? 29.002 14.250 13.063 1.00 94.31 288 ALA A O 1
ATOM 2290 N N . LEU A 1 289 ? 29.794 13.433 15.004 1.00 95.06 289 LEU A N 1
ATOM 2291 C CA . LEU A 1 289 ? 30.976 12.829 14.394 1.00 95.06 289 LEU A CA 1
ATOM 2292 C C . LEU A 1 289 ? 30.564 11.767 13.364 1.00 95.06 289 LEU A C 1
ATOM 2294 O O . LEU A 1 289 ? 29.734 10.907 13.681 1.00 95.06 289 LEU A O 1
ATOM 2298 N N . PRO A 1 290 ? 31.126 11.806 12.144 1.00 92.12 290 PRO A N 1
ATOM 2299 C CA . PRO A 1 290 ? 30.830 10.815 11.128 1.00 92.12 290 PRO A CA 1
ATOM 2300 C C . PRO A 1 290 ? 31.479 9.479 11.495 1.00 92.12 290 PRO A C 1
ATOM 2302 O O . PRO A 1 290 ? 32.675 9.407 11.772 1.00 92.12 290 PRO A O 1
ATOM 2305 N N . VAL A 1 291 ? 30.690 8.412 11.460 1.00 92.25 291 VAL A N 1
ATOM 2306 C CA . VAL A 1 291 ? 31.147 7.030 11.606 1.00 92.25 291 VAL A CA 1
ATOM 2307 C C . VAL A 1 291 ? 30.715 6.214 10.396 1.00 92.25 291 VAL A C 1
ATOM 2309 O O . VAL A 1 291 ? 29.635 6.426 9.841 1.00 92.25 291 VAL A O 1
ATOM 2312 N N . GLN A 1 292 ? 31.556 5.268 9.984 1.00 87.31 292 GLN A N 1
ATOM 2313 C CA . GLN A 1 292 ? 31.220 4.325 8.925 1.00 87.31 292 GLN A CA 1
ATOM 2314 C C . GLN A 1 292 ? 30.698 3.031 9.544 1.00 87.31 292 GLN A C 1
ATOM 2316 O O . GLN A 1 292 ? 31.400 2.368 10.305 1.00 87.31 292 GLN A O 1
ATOM 2321 N N . PHE A 1 293 ? 29.480 2.634 9.186 1.00 85.00 293 PHE A N 1
ATOM 2322 C CA . PHE A 1 293 ? 28.914 1.356 9.600 1.00 85.00 293 PHE A CA 1
ATOM 2323 C C . PHE A 1 293 ? 28.260 0.657 8.410 1.00 85.00 293 PHE A C 1
ATOM 2325 O O . PHE A 1 293 ? 27.391 1.219 7.746 1.00 85.00 293 PHE A O 1
ATOM 2332 N N . ARG A 1 294 ? 28.694 -0.580 8.119 1.00 81.56 294 ARG A N 1
ATOM 2333 C CA . ARG A 1 294 ? 28.228 -1.379 6.963 1.00 81.56 294 ARG A CA 1
ATOM 2334 C C . ARG A 1 294 ? 28.298 -0.612 5.632 1.00 81.56 294 ARG A C 1
ATOM 2336 O O . ARG A 1 294 ? 27.378 -0.657 4.823 1.00 81.56 294 ARG A O 1
ATOM 2343 N N . GLY A 1 295 ? 29.375 0.149 5.440 1.00 80.19 295 GLY A N 1
ATOM 2344 C CA . GLY A 1 295 ? 29.579 0.985 4.256 1.00 80.19 295 GLY A CA 1
ATOM 2345 C C . GLY A 1 295 ? 28.815 2.315 4.262 1.00 80.19 295 GLY A C 1
ATOM 2346 O O . GLY A 1 295 ? 29.166 3.205 3.504 1.00 80.19 295 GLY A O 1
ATOM 2347 N N . ARG A 1 296 ? 27.831 2.536 5.138 1.00 83.50 296 ARG A N 1
ATOM 2348 C CA . ARG A 1 296 ? 27.118 3.818 5.215 1.00 83.50 296 ARG A CA 1
ATOM 2349 C C . ARG A 1 296 ? 27.810 4.764 6.195 1.00 83.50 296 ARG A C 1
ATOM 2351 O O . ARG A 1 296 ? 28.042 4.399 7.345 1.00 83.50 296 ARG A O 1
ATOM 2358 N N . MET A 1 297 ? 28.087 5.989 5.752 1.00 88.06 297 MET A N 1
ATOM 2359 C CA . MET A 1 297 ? 28.492 7.082 6.638 1.00 88.06 297 MET A CA 1
ATOM 2360 C C . MET A 1 297 ? 27.256 7.639 7.349 1.00 88.06 297 MET A C 1
ATOM 2362 O O . MET A 1 297 ? 26.268 7.992 6.703 1.00 88.06 297 MET A O 1
ATOM 2366 N N . MET A 1 298 ? 27.290 7.698 8.677 1.00 89.69 298 MET A N 1
ATOM 2367 C CA . MET A 1 298 ? 26.209 8.245 9.498 1.00 89.69 298 MET A CA 1
ATOM 2368 C C . MET A 1 298 ? 26.766 8.946 10.744 1.00 89.69 298 MET A C 1
ATOM 2370 O O . MET A 1 298 ? 27.888 8.652 11.148 1.00 89.69 298 MET A O 1
ATOM 2374 N N . PRO A 1 299 ? 26.018 9.862 11.379 1.00 94.44 299 PRO A N 1
ATOM 2375 C CA . PRO A 1 299 ? 26.435 10.450 12.648 1.00 94.44 299 PRO A CA 1
ATOM 2376 C C . PRO A 1 299 ? 26.497 9.404 13.770 1.00 94.44 299 PRO A C 1
ATOM 2378 O O . PRO A 1 299 ? 25.657 8.500 13.834 1.00 94.44 299 PRO A O 1
ATOM 2381 N N . MET A 1 300 ? 27.427 9.579 14.709 1.00 94.50 300 MET A N 1
ATOM 2382 C CA . MET A 1 300 ? 27.569 8.756 15.917 1.00 94.50 300 MET A CA 1
ATOM 2383 C C . MET A 1 300 ? 26.256 8.623 16.706 1.00 94.50 300 MET A C 1
ATOM 2385 O O . MET A 1 300 ? 25.954 7.563 17.258 1.00 94.50 300 MET A O 1
ATOM 2389 N N . ASN A 1 301 ? 25.434 9.674 16.729 1.00 93.06 301 ASN A N 1
ATOM 2390 C CA . ASN A 1 301 ? 24.122 9.640 17.374 1.00 93.06 301 ASN A CA 1
ATOM 2391 C C . ASN A 1 301 ? 23.156 8.653 16.685 1.00 93.06 301 ASN A C 1
ATOM 2393 O O . ASN A 1 301 ? 22.486 7.858 17.346 1.00 93.06 301 ASN A O 1
ATOM 2397 N N . THR A 1 302 ? 23.115 8.654 15.348 1.00 89.31 302 THR A N 1
ATOM 2398 C CA . THR A 1 302 ? 22.295 7.716 14.564 1.00 89.31 302 THR A CA 1
ATOM 2399 C C . THR A 1 302 ? 22.760 6.281 14.779 1.00 89.31 302 THR A C 1
ATOM 2401 O O . THR A 1 302 ? 21.937 5.418 15.072 1.00 89.31 302 THR A O 1
ATOM 2404 N N . PHE A 1 303 ? 24.072 6.047 14.730 1.00 92.25 303 PHE A N 1
ATOM 2405 C CA . PHE A 1 303 ? 24.671 4.741 15.003 1.00 92.25 303 PHE A CA 1
ATOM 2406 C C . PHE A 1 303 ? 24.321 4.216 16.405 1.00 92.25 303 PHE A C 1
ATOM 2408 O O . PHE A 1 303 ? 23.869 3.080 16.553 1.00 92.25 303 PHE A O 1
ATOM 2415 N N . SER A 1 304 ? 24.458 5.060 17.432 1.00 90.31 304 SER A N 1
ATOM 2416 C CA . SER A 1 304 ? 24.156 4.687 18.821 1.00 90.31 304 SER A CA 1
ATOM 2417 C C . SER A 1 304 ? 22.677 4.326 19.004 1.00 90.31 304 SER A C 1
ATOM 2419 O O . SER A 1 304 ? 22.345 3.337 19.655 1.00 90.31 304 SER A O 1
ATOM 2421 N N . SER A 1 305 ? 21.778 5.092 18.376 1.00 89.56 305 SER A N 1
ATOM 2422 C CA . SER A 1 305 ? 20.337 4.814 18.357 1.00 89.56 305 SER A CA 1
ATOM 2423 C C . SER A 1 305 ? 20.007 3.485 17.664 1.00 89.56 305 SER A C 1
ATOM 2425 O O . SER A 1 305 ? 19.165 2.733 18.152 1.00 89.56 305 SER A O 1
ATOM 2427 N N . GLU A 1 306 ? 20.677 3.161 16.554 1.00 87.81 306 GLU A N 1
ATOM 2428 C CA . GLU A 1 306 ? 20.481 1.890 15.845 1.00 87.81 306 GLU A CA 1
ATOM 2429 C C . GLU A 1 306 ? 20.932 0.672 16.659 1.00 87.81 306 GLU A C 1
ATOM 2431 O O . GLU A 1 306 ? 20.286 -0.373 16.579 1.00 87.81 306 GLU A O 1
ATOM 2436 N N . ILE A 1 307 ? 22.008 0.791 17.446 1.00 88.75 307 ILE A N 1
ATOM 2437 C CA . ILE A 1 307 ? 22.458 -0.282 18.345 1.00 88.75 307 ILE A CA 1
ATOM 2438 C C . ILE A 1 307 ? 21.450 -0.504 19.470 1.00 88.75 307 ILE A C 1
ATOM 2440 O O . ILE A 1 307 ? 21.073 -1.639 19.724 1.00 88.75 307 ILE A O 1
ATOM 2444 N N . LEU A 1 308 ? 20.998 0.567 20.127 1.00 86.56 308 LEU A N 1
ATOM 2445 C CA . LEU A 1 308 ? 20.116 0.471 21.297 1.00 86.56 308 LEU A CA 1
ATOM 2446 C C . LEU A 1 308 ? 18.694 -0.002 20.969 1.00 86.56 308 LEU A C 1
ATOM 2448 O O . LEU A 1 308 ? 17.968 -0.429 21.862 1.00 86.56 308 LEU A O 1
ATOM 2452 N N . ARG A 1 309 ? 18.265 0.134 19.710 1.00 82.69 309 ARG A N 1
ATOM 2453 C CA . ARG A 1 309 ? 16.930 -0.278 19.245 1.00 82.69 309 ARG A CA 1
ATOM 2454 C C . ARG A 1 309 ? 16.877 -1.712 18.712 1.00 82.69 309 ARG A C 1
ATOM 2456 O O . ARG A 1 309 ? 15.782 -2.161 18.372 1.00 82.69 309 ARG A O 1
ATOM 2463 N N . LYS A 1 310 ? 18.020 -2.385 18.579 1.00 59.38 310 LYS A N 1
ATOM 2464 C CA . LYS A 1 310 ? 18.100 -3.806 18.222 1.00 59.38 310 LYS A CA 1
ATOM 2465 C C . LYS A 1 310 ? 18.076 -4.674 19.466 1.00 59.38 310 LYS A C 1
ATOM 2467 O O . LYS A 1 310 ? 17.457 -5.754 19.364 1.00 59.38 310 LYS A O 1
#

pLDDT: mean 88.71, std 9.83, range [55.09, 98.12]